Protein AF-A0A968QW63-F1 (afdb_monomer_lite)

Sequence (241 aa):
MASVETLIALQKKENLRPMPRIVSSPMSYVPEDVRNLGQMLTREIQRISDIRGIKNYPNDERQFQGKVPADVFGKHLDVFIKLRLLADIEEISPNEVYSQFVRATSDVKSVMTQIDPAQRFRIDAPKASPADIKPAHTFEVCLQIRREINMLRQNFGLLPVPLPELAKDDDIRPADVFIQSMIIIAELNLLKMATGTVSSTPLAIPVFGKTPADTYQQAVMVKYLLSQVRPVQDMMKQLGK

pLDDT: mean 89.62, std 7.98, range [47.94, 98.0]

Radius of gyration: 19.57 Å; chains: 1; bounding box: 47×40×58 Å

Structure (mmCIF, N/CA/C/O backbone):
data_AF-A0A968QW63-F1
#
_entry.id   AF-A0A968QW63-F1
#
loop_
_atom_site.group_PDB
_atom_site.id
_atom_site.type_symbol
_atom_site.label_atom_id
_atom_site.label_alt_id
_atom_site.label_comp_id
_atom_site.label_asym_id
_atom_site.label_entity_id
_atom_site.label_seq_id
_atom_site.pdbx_PDB_ins_code
_atom_site.Cartn_x
_atom_site.Cartn_y
_atom_site.Cartn_z
_atom_site.occupancy
_atom_site.B_iso_or_equiv
_atom_site.auth_seq_id
_atom_site.auth_comp_id
_atom_site.auth_asym_id
_atom_site.auth_atom_id
_atom_site.pdbx_PDB_model_num
ATOM 1 N N . MET A 1 1 ? -2.994 0.010 -8.749 1.00 75.31 1 MET A N 1
ATOM 2 C CA . MET A 1 1 ? -2.383 1.361 -8.742 1.00 75.31 1 MET A CA 1
ATOM 3 C C . MET A 1 1 ? -0.879 1.331 -8.989 1.00 75.31 1 MET A C 1
ATOM 5 O O . MET A 1 1 ? -0.469 1.948 -9.956 1.00 75.31 1 MET A O 1
ATOM 9 N N . ALA A 1 2 ? -0.069 0.584 -8.226 1.00 84.81 2 ALA A N 1
ATOM 10 C CA . ALA A 1 2 ? 1.394 0.575 -8.406 1.00 84.81 2 ALA A CA 1
ATOM 11 C C . ALA A 1 2 ? 1.856 0.246 -9.846 1.00 84.81 2 ALA A C 1
ATOM 13 O O . ALA A 1 2 ? 2.658 0.978 -10.412 1.00 84.81 2 ALA A O 1
ATOM 14 N N . SER A 1 3 ? 1.275 -0.771 -10.500 1.00 87.94 3 SER A N 1
ATOM 15 C CA . SER A 1 3 ? 1.588 -1.089 -11.907 1.00 87.94 3 SER A CA 1
ATOM 16 C C . SER A 1 3 ? 1.283 0.063 -12.871 1.00 87.94 3 SER A C 1
ATOM 18 O O . SER A 1 3 ? 2.014 0.248 -13.833 1.00 87.94 3 SER A O 1
ATOM 20 N N . VAL A 1 4 ? 0.236 0.855 -12.606 1.00 88.31 4 VAL A N 1
ATOM 21 C CA . VAL A 1 4 ? -0.127 2.030 -13.420 1.00 88.31 4 VAL A CA 1
ATOM 22 C C . VAL A 1 4 ? 0.917 3.133 -13.247 1.00 88.31 4 VAL A C 1
ATOM 24 O O . VAL A 1 4 ? 1.358 3.714 -14.231 1.00 88.31 4 VAL A O 1
ATOM 27 N N . GLU A 1 5 ? 1.357 3.395 -12.014 1.00 86.81 5 GLU A N 1
ATOM 28 C CA . GLU A 1 5 ? 2.409 4.381 -11.725 1.00 86.81 5 GLU A CA 1
ATOM 29 C C . GLU A 1 5 ? 3.733 3.998 -12.404 1.00 86.81 5 GLU A C 1
ATOM 31 O O . GLU A 1 5 ? 4.360 4.836 -13.053 1.00 86.81 5 GLU A O 1
ATOM 36 N N . THR A 1 6 ? 4.121 2.719 -12.342 1.00 89.62 6 THR A N 1
ATOM 37 C CA . THR A 1 6 ? 5.308 2.207 -13.045 1.00 89.62 6 THR A CA 1
ATOM 38 C C . THR A 1 6 ? 5.167 2.305 -14.562 1.00 89.62 6 THR A C 1
ATOM 40 O O . THR A 1 6 ? 6.120 2.669 -15.244 1.00 89.62 6 THR A O 1
ATOM 43 N N . LEU A 1 7 ? 3.978 2.039 -15.105 1.00 90.69 7 LEU A N 1
ATOM 44 C CA . LEU A 1 7 ? 3.721 2.148 -16.539 1.00 90.69 7 LEU A CA 1
ATOM 45 C C . LEU A 1 7 ? 3.805 3.600 -17.026 1.00 90.69 7 LEU A C 1
ATOM 47 O O . LEU A 1 7 ? 4.380 3.857 -18.078 1.00 90.69 7 LEU A O 1
ATOM 51 N N . ILE A 1 8 ? 3.320 4.556 -16.229 1.00 89.75 8 ILE A N 1
ATOM 52 C CA . ILE A 1 8 ? 3.486 5.994 -16.489 1.00 89.75 8 ILE A CA 1
ATOM 53 C C . ILE A 1 8 ? 4.968 6.390 -16.453 1.00 89.75 8 ILE A C 1
ATOM 55 O O . ILE A 1 8 ? 5.418 7.156 -17.307 1.00 89.75 8 ILE A O 1
ATOM 59 N N . ALA A 1 9 ? 5.741 5.867 -15.496 1.00 88.75 9 ALA A N 1
ATOM 60 C CA . ALA A 1 9 ? 7.182 6.107 -15.434 1.00 88.75 9 ALA A CA 1
ATOM 61 C C . ALA A 1 9 ? 7.903 5.559 -16.680 1.00 88.75 9 ALA A C 1
ATOM 63 O O . ALA A 1 9 ? 8.706 6.273 -17.282 1.00 88.75 9 ALA A O 1
ATOM 64 N N . LEU A 1 10 ? 7.550 4.345 -17.117 1.00 91.19 10 LEU A N 1
ATOM 65 C CA . LEU A 1 10 ? 8.062 3.739 -18.345 1.00 91.19 10 LEU A CA 1
ATOM 66 C C . LEU A 1 10 ? 7.697 4.574 -19.581 1.00 91.19 10 LEU A C 1
ATOM 68 O O . LEU A 1 10 ? 8.569 4.912 -20.370 1.00 91.19 10 LEU A O 1
ATOM 72 N N . GLN A 1 11 ? 6.436 4.982 -19.730 1.00 92.62 11 GLN A N 1
ATOM 73 C CA . GLN A 1 11 ? 6.004 5.844 -20.837 1.00 92.62 11 GLN A CA 1
ATOM 74 C C . GLN A 1 11 ? 6.793 7.152 -20.879 1.00 92.62 11 GLN A C 1
ATOM 76 O O . GLN A 1 11 ? 7.224 7.571 -21.948 1.00 92.62 11 GLN A O 1
ATOM 81 N N . LYS A 1 12 ? 7.013 7.782 -19.719 1.00 91.62 12 LYS A N 1
ATOM 82 C CA . LYS A 1 12 ? 7.796 9.017 -19.622 1.00 91.62 12 LYS A CA 1
ATOM 83 C C . LYS A 1 12 ? 9.243 8.802 -20.070 1.00 91.62 12 LYS A C 1
ATOM 85 O O . LYS A 1 12 ? 9.758 9.630 -20.814 1.00 91.62 12 LYS A O 1
ATOM 90 N N . LYS A 1 13 ? 9.878 7.706 -19.642 1.00 90.12 13 LYS A N 1
ATOM 91 C CA . LYS A 1 13 ? 11.235 7.318 -20.066 1.00 90.12 13 LYS A CA 1
ATOM 92 C C . LYS A 1 13 ? 11.327 7.156 -21.586 1.00 90.12 13 LYS A C 1
ATOM 94 O O . LYS A 1 13 ? 12.282 7.616 -22.198 1.00 90.12 13 LYS A O 1
ATOM 99 N N . GLU A 1 14 ? 10.303 6.568 -22.192 1.00 91.50 14 GLU A N 1
ATOM 100 C CA . GLU A 1 14 ? 10.222 6.323 -23.635 1.00 91.50 14 GLU A CA 1
ATOM 101 C C . GLU A 1 14 ? 9.703 7.537 -24.439 1.00 91.50 14 GLU A C 1
ATOM 103 O O . GLU A 1 14 ? 9.430 7.412 -25.631 1.00 91.50 14 GLU A O 1
ATOM 108 N N . ASN A 1 15 ? 9.528 8.711 -23.814 1.00 94.44 15 ASN A N 1
ATOM 109 C CA . ASN A 1 15 ? 8.925 9.908 -24.423 1.00 94.44 15 ASN A CA 1
ATOM 110 C C . ASN A 1 15 ? 7.536 9.663 -25.051 1.00 94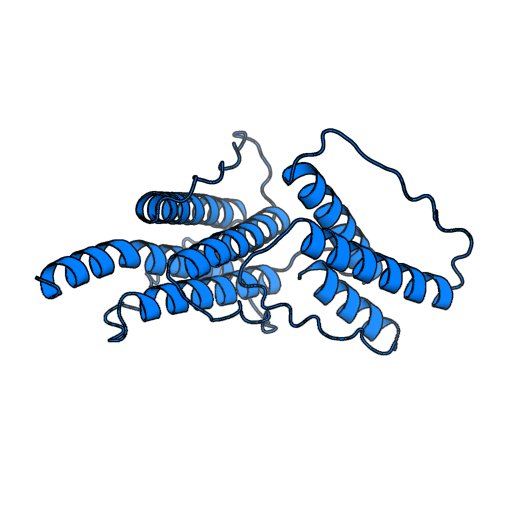.44 15 ASN A C 1
ATOM 112 O O . ASN A 1 15 ? 7.153 10.284 -26.043 1.00 94.44 15 ASN A O 1
ATOM 116 N N . LEU A 1 16 ? 6.755 8.757 -24.462 1.00 93.62 16 LEU A N 1
ATOM 117 C CA . LEU A 1 16 ? 5.407 8.425 -24.905 1.00 93.62 16 LEU A CA 1
ATOM 118 C C . LEU A 1 16 ? 4.362 9.272 -24.189 1.00 93.62 16 LEU A C 1
ATOM 120 O O . LEU A 1 16 ? 4.504 9.632 -23.018 1.00 93.62 16 LEU A O 1
ATOM 124 N N . ARG A 1 17 ? 3.243 9.521 -24.880 1.00 92.88 17 ARG A N 1
ATOM 125 C CA . ARG A 1 17 ? 2.055 10.094 -24.242 1.00 92.88 17 ARG A CA 1
ATOM 126 C C . ARG A 1 17 ? 1.636 9.190 -23.071 1.00 92.88 17 ARG A C 1
ATOM 128 O O . ARG A 1 17 ? 1.479 7.983 -23.289 1.00 92.88 17 ARG A O 1
ATOM 135 N N . PRO A 1 18 ? 1.439 9.751 -21.864 1.00 88.62 18 PRO A N 1
ATOM 136 C CA . PRO A 1 18 ? 1.029 8.963 -20.719 1.00 88.62 18 PRO A CA 1
ATOM 137 C C . PRO A 1 18 ? -0.399 8.450 -20.904 1.00 88.62 18 PRO A C 1
ATOM 139 O O . PRO A 1 18 ? -1.248 9.133 -21.488 1.00 88.62 18 PRO A O 1
ATOM 142 N N . MET A 1 19 ? -0.667 7.256 -20.382 1.00 88.25 19 MET A N 1
ATOM 143 C CA . MET A 1 19 ? -2.016 6.696 -20.379 1.00 88.25 19 MET A CA 1
ATOM 144 C C . MET A 1 19 ? -2.998 7.580 -19.586 1.00 88.25 19 MET A C 1
ATOM 146 O O . MET A 1 19 ? -2.584 8.291 -18.660 1.00 88.25 19 MET A O 1
ATOM 150 N N . PRO A 1 20 ? -4.307 7.530 -19.899 1.00 84.31 20 PRO A N 1
ATOM 151 C CA . PRO A 1 20 ? -5.323 8.191 -19.091 1.00 84.31 20 PRO A CA 1
ATOM 152 C C . PRO A 1 20 ? -5.236 7.755 -17.627 1.00 84.31 20 PRO A C 1
ATOM 154 O O . PRO A 1 20 ? -5.053 6.575 -17.321 1.00 84.31 20 PRO A O 1
ATOM 157 N N . ARG A 1 21 ? -5.389 8.711 -16.706 1.00 79.06 21 ARG A N 1
ATOM 158 C CA . ARG A 1 21 ? -5.456 8.393 -15.279 1.00 79.06 21 ARG A CA 1
ATOM 159 C C . ARG A 1 21 ? -6.768 7.675 -14.994 1.00 79.06 21 ARG A C 1
ATOM 161 O O . ARG A 1 21 ? -7.836 8.220 -15.262 1.00 79.06 21 ARG A O 1
ATOM 168 N N . ILE A 1 22 ? -6.684 6.483 -14.409 1.00 71.88 22 ILE A N 1
ATOM 169 C CA . ILE A 1 22 ? -7.864 5.802 -13.884 1.00 71.88 22 ILE A CA 1
ATOM 170 C C . ILE A 1 22 ? -8.269 6.509 -12.595 1.00 71.88 22 ILE A C 1
ATOM 172 O O . ILE A 1 22 ? -7.603 6.391 -11.567 1.00 71.88 22 ILE A O 1
ATOM 176 N N . VAL A 1 23 ? -9.367 7.246 -12.660 1.00 65.25 23 VAL A N 1
ATOM 177 C CA . VAL A 1 23 ? -10.104 7.722 -11.489 1.00 65.25 23 VAL A CA 1
ATOM 178 C C . VAL A 1 23 ? -11.237 6.737 -11.255 1.00 65.25 23 VAL A C 1
ATOM 180 O O . VAL A 1 23 ? -12.374 6.960 -11.652 1.00 65.25 23 VAL A O 1
ATOM 183 N N . SER A 1 24 ? -10.909 5.582 -10.685 1.00 54.94 24 SER A N 1
ATOM 184 C CA . SER A 1 24 ? -11.928 4.648 -10.224 1.00 54.94 24 SER A CA 1
ATOM 185 C C . SER A 1 24 ? -12.210 4.961 -8.758 1.00 54.94 24 SER A C 1
ATOM 187 O O . SER A 1 24 ? -11.374 4.681 -7.897 1.00 54.94 24 SER A O 1
ATOM 189 N N . SER A 1 25 ? -13.395 5.508 -8.490 1.00 52.53 25 SER A N 1
ATOM 190 C CA . SER A 1 25 ? -13.985 5.583 -7.149 1.00 52.53 25 SER A CA 1
ATOM 191 C C . SER A 1 25 ? -15.156 4.598 -7.007 1.00 52.53 25 SER A C 1
ATOM 193 O O . SER A 1 25 ? -16.254 5.036 -6.657 1.00 52.53 25 SER A O 1
ATOM 195 N N . PRO A 1 26 ? -15.025 3.292 -7.324 1.00 52.25 26 PRO A N 1
ATOM 196 C CA . PRO A 1 26 ? -16.118 2.387 -7.045 1.00 52.25 26 PRO A CA 1
ATOM 197 C C . PRO A 1 26 ? -16.235 2.243 -5.529 1.00 52.25 26 PRO A C 1
ATOM 199 O O . PRO A 1 26 ? -15.279 1.908 -4.830 1.00 52.25 26 PRO A O 1
ATOM 202 N N . MET A 1 27 ? -17.442 2.499 -5.033 1.00 56.69 27 MET A N 1
ATOM 203 C CA . MET A 1 27 ? -17.826 2.271 -3.642 1.00 56.69 27 MET A CA 1
ATOM 204 C C . MET A 1 27 ? -17.852 0.769 -3.306 1.00 56.69 27 MET A C 1
ATOM 206 O O . MET A 1 27 ? -17.975 0.417 -2.143 1.00 56.69 27 MET A O 1
ATOM 210 N N . SER A 1 28 ? -17.728 -0.111 -4.310 1.00 65.88 28 SER A N 1
ATOM 211 C CA . SER A 1 28 ? -17.612 -1.564 -4.183 1.00 65.88 28 SER A CA 1
ATOM 212 C C . SER A 1 28 ? -16.724 -2.134 -5.288 1.00 65.88 28 SER A C 1
ATOM 214 O O . SER A 1 28 ? -17.088 -2.046 -6.458 1.00 65.88 28 SER A O 1
ATOM 216 N N . TYR A 1 29 ? -15.597 -2.751 -4.936 1.00 71.50 29 TYR A N 1
ATOM 217 C CA . TYR A 1 29 ? -14.781 -3.474 -5.913 1.00 71.50 29 TYR A CA 1
ATOM 218 C C . TYR A 1 29 ? -15.458 -4.795 -6.282 1.00 71.50 29 TYR A C 1
ATOM 220 O O . TYR A 1 29 ? -15.616 -5.671 -5.428 1.00 71.50 29 TYR A O 1
ATOM 228 N N . VAL A 1 30 ? -15.829 -4.952 -7.549 1.00 81.56 30 VAL A N 1
ATOM 229 C CA . VAL A 1 30 ? -16.340 -6.212 -8.103 1.00 81.56 30 VAL A CA 1
ATOM 230 C C . VAL A 1 30 ? -15.270 -6.889 -8.970 1.00 81.56 30 VAL A C 1
ATOM 232 O O . VAL A 1 30 ? -14.371 -6.213 -9.473 1.00 81.56 30 VAL A O 1
ATOM 235 N N . PRO A 1 31 ? -15.330 -8.219 -9.192 1.00 84.31 31 PRO A N 1
ATOM 236 C CA . PRO A 1 31 ? -14.376 -8.917 -10.066 1.00 84.31 31 PRO A CA 1
ATOM 237 C C . PRO A 1 31 ? -14.234 -8.280 -11.457 1.00 84.31 31 PRO A C 1
ATOM 239 O O . PRO A 1 31 ? -13.158 -8.295 -12.053 1.00 84.31 31 PRO A O 1
ATOM 242 N N . GLU A 1 32 ? -15.313 -7.669 -11.938 1.00 85.12 32 GLU A N 1
ATOM 243 C CA . GLU A 1 32 ? -15.358 -6.925 -13.190 1.00 85.12 32 GLU A CA 1
ATOM 244 C C . GLU A 1 32 ? -14.414 -5.709 -13.206 1.00 85.12 32 GLU A C 1
ATOM 246 O O . GLU A 1 32 ? -13.752 -5.465 -14.213 1.00 85.12 32 GLU A O 1
ATOM 251 N N . ASP A 1 33 ? -14.252 -4.994 -12.089 1.00 83.88 33 ASP A N 1
ATOM 252 C CA . ASP A 1 33 ? -13.318 -3.862 -11.994 1.00 83.88 33 ASP A CA 1
ATOM 253 C C . ASP A 1 33 ? -11.868 -4.328 -12.143 1.00 83.88 33 ASP A C 1
ATOM 255 O O . ASP A 1 33 ? -11.067 -3.710 -12.848 1.00 83.88 33 ASP A O 1
ATOM 259 N N . VAL A 1 34 ? -11.534 -5.455 -11.505 1.00 84.94 34 VAL A N 1
ATOM 260 C CA . VAL A 1 34 ? -10.204 -6.071 -11.597 1.00 84.94 34 VAL A CA 1
ATOM 261 C C . VAL A 1 34 ? -9.936 -6.530 -13.029 1.00 84.94 34 VAL A C 1
ATOM 263 O O . VAL A 1 34 ? -8.852 -6.281 -13.561 1.00 84.94 34 VAL A O 1
ATOM 266 N N . ARG A 1 35 ? -10.936 -7.135 -13.682 1.00 86.75 35 ARG A N 1
ATOM 267 C CA . ARG A 1 35 ? -10.865 -7.538 -15.092 1.00 86.75 35 ARG A CA 1
ATOM 268 C C . ARG A 1 35 ? -10.611 -6.339 -16.004 1.00 86.75 35 ARG A C 1
ATOM 270 O O . ARG A 1 35 ? -9.685 -6.381 -16.812 1.00 86.75 35 ARG A O 1
ATOM 277 N N . ASN A 1 36 ? -11.377 -5.263 -15.840 1.00 87.81 36 ASN A N 1
ATOM 278 C CA . ASN A 1 36 ? -11.249 -4.045 -16.641 1.00 87.81 36 ASN A CA 1
ATOM 279 C C . ASN A 1 36 ? -9.886 -3.372 -16.445 1.00 87.81 36 ASN A C 1
ATOM 281 O O . ASN A 1 36 ? -9.236 -2.985 -17.420 1.00 87.81 36 ASN A O 1
ATOM 285 N N . LEU A 1 37 ? -9.404 -3.301 -15.201 1.00 86.56 37 LEU A N 1
ATOM 286 C CA . LEU A 1 37 ? -8.061 -2.814 -14.894 1.00 86.56 37 LEU A CA 1
ATOM 287 C C . LEU A 1 37 ? -6.982 -3.679 -15.565 1.00 86.56 37 LEU A C 1
ATOM 289 O O . LEU A 1 37 ? -6.043 -3.141 -16.152 1.00 86.56 37 LEU A O 1
ATOM 293 N N . GLY A 1 38 ? -7.124 -5.005 -15.502 1.00 89.38 38 GLY A N 1
ATOM 294 C CA . GLY A 1 38 ? -6.223 -5.953 -16.152 1.00 89.38 38 GLY A CA 1
ATOM 295 C C . GLY A 1 38 ? -6.174 -5.763 -17.668 1.00 89.38 38 GLY A C 1
ATOM 296 O O . GLY A 1 38 ? -5.093 -5.604 -18.226 1.00 89.38 38 GLY A O 1
ATOM 297 N N . GLN A 1 39 ? -7.333 -5.685 -18.328 1.00 89.31 39 GLN A N 1
ATOM 298 C CA . GLN A 1 39 ? -7.419 -5.443 -19.772 1.00 89.31 39 GLN A CA 1
ATOM 299 C C . GLN A 1 39 ? -6.774 -4.117 -20.175 1.00 89.31 39 GLN A C 1
ATOM 301 O O . GLN A 1 39 ? -6.064 -4.050 -21.177 1.00 89.31 39 GLN A O 1
ATOM 306 N N . MET A 1 40 ? -6.995 -3.059 -19.394 1.00 90.44 40 MET A N 1
ATOM 307 C CA . MET A 1 40 ? -6.386 -1.762 -19.660 1.00 90.44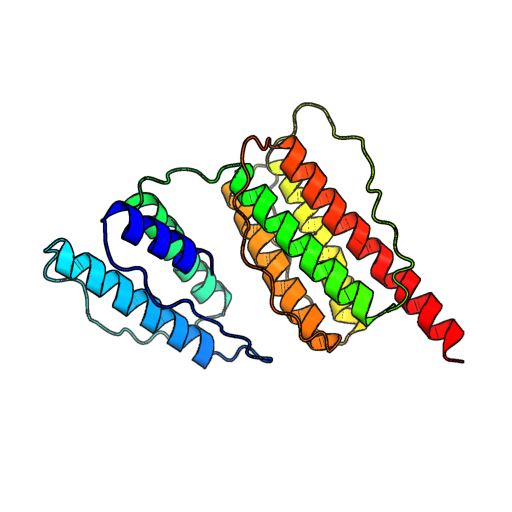 40 MET A CA 1
ATOM 308 C C . MET A 1 40 ? -4.855 -1.816 -19.525 1.00 90.44 40 MET A C 1
ATOM 310 O O . MET A 1 40 ? -4.158 -1.289 -20.390 1.00 90.44 40 MET A O 1
ATOM 314 N N . LEU A 1 41 ? -4.321 -2.483 -18.492 1.00 90.56 41 LEU A N 1
ATOM 315 C CA . LEU A 1 41 ? -2.875 -2.694 -18.347 1.00 90.56 41 LEU A CA 1
ATOM 316 C C . LEU A 1 41 ? -2.304 -3.491 -19.527 1.00 90.56 41 LEU A C 1
ATOM 318 O O . LEU A 1 41 ? -1.282 -3.096 -20.081 1.00 90.56 41 LEU A O 1
ATOM 322 N N . THR A 1 42 ? -2.975 -4.566 -19.946 1.00 91.00 42 THR A N 1
ATOM 323 C CA . THR A 1 42 ? -2.555 -5.380 -21.096 1.00 91.00 42 THR A CA 1
ATOM 324 C C . THR A 1 42 ? -2.506 -4.560 -22.381 1.00 91.00 42 THR A C 1
ATOM 326 O O . THR A 1 42 ? -1.478 -4.569 -23.053 1.00 91.00 42 THR A O 1
ATOM 329 N N . ARG A 1 43 ? -3.562 -3.796 -22.698 1.00 91.38 43 ARG A N 1
ATOM 330 C CA . ARG A 1 43 ? -3.596 -2.925 -23.889 1.00 91.38 43 ARG A CA 1
ATOM 331 C C . ARG A 1 43 ? -2.449 -1.924 -23.897 1.00 91.38 43 ARG A C 1
ATOM 333 O O . ARG A 1 43 ? -1.852 -1.660 -24.935 1.00 91.38 43 ARG A O 1
ATOM 340 N N . GLU A 1 44 ? -2.130 -1.368 -22.737 1.00 92.19 44 GLU A N 1
ATOM 341 C CA . GLU A 1 44 ? -1.068 -0.380 -22.627 1.00 92.19 44 GLU A CA 1
ATOM 342 C C . GLU A 1 44 ? 0.331 -1.008 -22.760 1.00 92.19 44 GLU A C 1
ATOM 344 O O . GLU A 1 44 ? 1.201 -0.446 -23.423 1.00 92.19 44 GLU A O 1
ATOM 349 N N . ILE A 1 45 ? 0.537 -2.212 -22.220 1.00 91.69 45 ILE A N 1
ATOM 350 C CA . ILE A 1 45 ? 1.763 -2.996 -22.443 1.00 91.69 45 ILE A CA 1
ATOM 351 C C . ILE A 1 45 ? 1.915 -3.365 -23.925 1.00 91.69 45 ILE A C 1
ATOM 353 O O . ILE A 1 45 ? 3.014 -3.253 -24.472 1.00 91.69 45 ILE A O 1
ATOM 357 N N . GLN A 1 46 ? 0.825 -3.768 -24.586 1.00 91.31 46 GLN A N 1
ATOM 358 C CA . GLN A 1 46 ? 0.806 -4.066 -26.022 1.00 91.31 46 GLN A CA 1
ATOM 359 C C . GLN A 1 46 ? 1.188 -2.831 -26.840 1.00 91.31 46 GLN A C 1
ATOM 361 O O . GLN A 1 46 ? 2.101 -2.905 -27.654 1.00 91.31 46 GLN A O 1
ATOM 366 N N . ARG A 1 47 ? 0.605 -1.665 -26.532 1.00 92.06 47 ARG A N 1
ATOM 367 C CA . ARG A 1 47 ? 0.948 -0.397 -27.190 1.00 92.06 47 ARG A CA 1
ATOM 368 C C . ARG A 1 47 ? 2.441 -0.069 -27.092 1.00 92.06 47 ARG A C 1
ATOM 370 O O . ARG A 1 47 ? 3.049 0.322 -28.085 1.00 92.06 47 ARG A O 1
ATOM 377 N N . ILE A 1 48 ? 3.044 -0.212 -25.908 1.00 91.94 48 ILE A N 1
ATOM 378 C CA . ILE A 1 48 ? 4.490 0.010 -25.721 1.00 91.94 48 ILE A CA 1
ATOM 379 C C . ILE A 1 48 ? 5.304 -1.024 -26.511 1.00 91.94 48 ILE A C 1
ATOM 381 O O . ILE A 1 48 ? 6.324 -0.680 -27.108 1.00 91.94 48 ILE A O 1
ATOM 385 N N . SER A 1 49 ? 4.847 -2.276 -26.546 1.00 91.62 49 SER A N 1
ATOM 386 C CA . SER A 1 49 ? 5.493 -3.358 -27.299 1.00 91.62 49 SER A CA 1
ATOM 387 C C . SER A 1 49 ? 5.493 -3.081 -28.805 1.00 91.62 49 SER A C 1
ATOM 389 O O . SER A 1 49 ? 6.543 -3.199 -29.437 1.00 91.62 49 SER A O 1
ATOM 391 N N . ASP A 1 50 ? 4.362 -2.628 -29.355 1.00 92.12 50 ASP A N 1
ATOM 392 C CA . ASP A 1 50 ? 4.221 -2.257 -30.767 1.00 92.12 50 ASP A CA 1
ATOM 393 C C . ASP A 1 50 ? 5.188 -1.122 -31.142 1.00 92.12 50 ASP A C 1
ATOM 395 O O . ASP A 1 50 ? 5.879 -1.196 -32.158 1.00 92.12 50 ASP A O 1
ATOM 399 N N . ILE A 1 51 ? 5.301 -0.100 -30.286 1.00 91.38 51 ILE A N 1
ATOM 400 C CA . ILE A 1 51 ? 6.224 1.032 -30.481 1.00 91.38 51 ILE A CA 1
ATOM 401 C C . ILE A 1 51 ? 7.686 0.576 -30.466 1.00 91.38 51 ILE A C 1
ATOM 403 O O . ILE A 1 51 ? 8.494 1.061 -31.255 1.00 91.38 51 ILE A O 1
ATOM 407 N N . ARG A 1 52 ? 8.028 -0.384 -29.602 1.00 91.50 52 ARG A N 1
ATOM 408 C CA . ARG A 1 52 ? 9.367 -0.990 -29.542 1.00 91.50 52 ARG A CA 1
ATOM 409 C C . ARG A 1 52 ? 9.619 -2.015 -30.655 1.00 91.50 52 ARG A C 1
ATOM 411 O O . ARG A 1 52 ? 10.676 -2.641 -30.675 1.00 91.50 52 ARG A O 1
ATOM 418 N N . GLY A 1 53 ? 8.667 -2.216 -31.569 1.00 94.06 53 GLY A N 1
ATOM 419 C CA . GLY A 1 53 ? 8.787 -3.181 -32.659 1.00 94.06 53 GLY A CA 1
ATOM 420 C C . GLY A 1 53 ? 8.809 -4.640 -32.194 1.00 94.06 53 GLY A C 1
ATOM 421 O O . GLY A 1 53 ? 9.246 -5.509 -32.951 1.00 94.06 53 GLY A O 1
ATOM 422 N N . ILE A 1 54 ? 8.351 -4.925 -30.970 1.00 92.75 54 ILE A N 1
ATOM 423 C CA . ILE A 1 54 ? 8.233 -6.287 -30.446 1.00 92.75 54 ILE A CA 1
ATOM 424 C C . ILE A 1 54 ? 7.037 -6.941 -31.134 1.00 92.75 54 ILE A C 1
ATOM 426 O O . ILE A 1 54 ? 5.881 -6.662 -30.823 1.00 92.75 54 ILE A O 1
ATOM 430 N N . LYS A 1 55 ? 7.329 -7.820 -32.091 1.00 88.00 55 LYS A N 1
ATOM 431 C CA . LYS A 1 55 ? 6.326 -8.599 -32.822 1.00 88.00 55 LYS A CA 1
ATOM 432 C C . LYS A 1 55 ? 6.117 -9.950 -32.132 1.00 88.00 55 LYS A C 1
ATOM 434 O O . LYS A 1 55 ? 7.047 -10.490 -31.541 1.00 88.00 55 LYS A O 1
ATOM 439 N N . ASN A 1 56 ? 4.918 -10.518 -32.268 1.00 85.62 56 ASN A N 1
ATOM 440 C CA . ASN A 1 56 ? 4.561 -11.868 -31.803 1.00 85.62 56 ASN A CA 1
ATOM 441 C C . ASN A 1 56 ? 4.491 -12.052 -30.274 1.00 85.62 56 ASN A C 1
ATOM 443 O O . ASN A 1 56 ? 4.940 -13.074 -29.752 1.00 85.62 56 ASN A O 1
ATOM 447 N N . TYR A 1 57 ? 3.913 -11.100 -29.536 1.00 83.25 57 TYR A N 1
ATOM 448 C CA . TYR A 1 57 ? 3.538 -11.380 -28.148 1.00 83.25 57 TYR A CA 1
ATOM 449 C C . TYR A 1 57 ? 2.350 -12.363 -28.087 1.00 83.25 57 TYR A C 1
ATOM 451 O O . TYR A 1 57 ? 1.495 -12.344 -28.979 1.00 83.25 57 TYR A O 1
ATOM 459 N N . PRO A 1 58 ? 2.280 -13.227 -27.055 1.00 80.69 58 PRO A N 1
ATOM 460 C CA . PRO A 1 58 ? 1.153 -14.133 -26.875 1.00 80.69 58 PRO A CA 1
ATOM 461 C C . PRO A 1 58 ? -0.153 -13.338 -26.756 1.00 80.69 58 PRO A C 1
ATOM 463 O O . PRO A 1 58 ? -0.275 -12.467 -25.897 1.00 80.69 58 PRO A O 1
ATOM 466 N N . ASN A 1 59 ? -1.113 -13.639 -27.630 1.00 77.62 59 ASN A N 1
ATOM 467 C CA . ASN A 1 59 ? -2.472 -13.086 -27.605 1.00 77.62 59 ASN A CA 1
ATOM 468 C C . ASN A 1 59 ? -3.507 -14.145 -27.197 1.00 77.62 59 ASN A C 1
ATOM 470 O O . ASN A 1 59 ? -4.702 -13.971 -27.424 1.00 77.62 59 ASN A O 1
ATOM 474 N N . ASP A 1 60 ? -3.062 -15.264 -26.622 1.00 80.56 60 ASP A N 1
ATOM 475 C CA . ASP A 1 60 ? -3.952 -16.318 -26.166 1.00 80.56 60 ASP A CA 1
ATOM 476 C C . ASP A 1 60 ? -4.623 -15.924 -24.844 1.00 80.56 60 ASP A C 1
ATOM 478 O O . ASP A 1 60 ? -4.028 -15.965 -23.765 1.00 80.56 60 ASP A O 1
ATOM 482 N N . GLU A 1 61 ? -5.906 -15.566 -24.921 1.00 80.75 61 GLU A N 1
ATOM 483 C CA . GLU A 1 61 ? -6.756 -15.456 -23.739 1.00 80.75 61 GLU A CA 1
ATOM 484 C C . GLU A 1 61 ? -6.977 -16.852 -23.145 1.00 80.75 61 GLU A C 1
ATOM 486 O O . GLU A 1 61 ? -7.790 -17.647 -23.620 1.00 80.75 61 GLU A O 1
ATOM 491 N N . ARG A 1 62 ? -6.228 -17.171 -22.086 1.00 86.31 62 ARG A N 1
ATOM 492 C CA . ARG A 1 62 ? -6.414 -18.413 -21.330 1.00 86.31 62 ARG A CA 1
ATOM 493 C C . ARG A 1 62 ? -7.503 -18.234 -20.287 1.00 86.31 62 ARG A C 1
ATOM 495 O O . ARG A 1 62 ? -7.440 -17.328 -19.456 1.00 86.31 62 ARG A O 1
ATOM 502 N N . GLN A 1 63 ? -8.465 -19.151 -20.279 1.00 86.00 63 GLN A N 1
ATOM 503 C CA . GLN A 1 63 ? -9.409 -19.269 -19.177 1.00 86.00 63 GLN A CA 1
ATOM 504 C C . GLN A 1 63 ? -8.770 -20.064 -18.039 1.00 86.00 63 GLN A C 1
ATOM 506 O O . GLN A 1 63 ? -8.223 -21.147 -18.244 1.00 86.00 63 GLN A O 1
ATOM 511 N N . PHE A 1 64 ? -8.854 -19.524 -16.828 1.00 87.50 64 PHE A N 1
ATOM 512 C CA . PHE A 1 64 ? -8.406 -20.196 -15.615 1.00 87.50 64 PHE A CA 1
ATOM 513 C C . PHE A 1 64 ? -9.619 -20.482 -14.730 1.00 87.50 64 PHE A C 1
ATOM 515 O O . PHE A 1 64 ? -10.465 -19.611 -14.540 1.00 87.50 64 PHE A O 1
ATOM 522 N N . GLN A 1 65 ? -9.691 -21.689 -14.173 1.00 92.31 65 GLN A N 1
ATOM 523 C CA . GLN A 1 65 ? -10.725 -22.091 -13.215 1.00 92.31 65 GLN A CA 1
ATOM 524 C C . GLN A 1 65 ? -10.108 -22.342 -11.835 1.00 92.31 65 GLN A C 1
ATOM 526 O O . GLN A 1 65 ? -8.904 -22.577 -11.722 1.00 92.31 65 GLN A O 1
ATOM 531 N N . GLY A 1 66 ? -10.933 -22.260 -10.786 1.00 92.69 66 GLY A N 1
ATOM 532 C CA . GLY A 1 66 ? -10.515 -22.540 -9.405 1.00 92.69 66 GLY A CA 1
ATOM 533 C C . GLY A 1 66 ? -9.500 -21.550 -8.826 1.00 92.69 66 GLY A C 1
ATOM 534 O O . GLY A 1 66 ? -8.804 -21.884 -7.874 1.00 92.69 66 GLY A O 1
ATOM 535 N N . LYS A 1 67 ? -9.377 -20.353 -9.412 1.00 90.00 67 LYS A N 1
ATOM 536 C CA . LYS A 1 67 ? -8.470 -19.312 -8.921 1.00 90.00 67 LYS A CA 1
ATOM 537 C C . LYS A 1 67 ? -9.069 -18.569 -7.738 1.00 90.00 67 LYS A C 1
ATOM 539 O O . LYS A 1 67 ? -10.260 -18.265 -7.727 1.00 90.00 67 LYS A O 1
ATOM 544 N N . VAL A 1 68 ? -8.217 -18.238 -6.776 1.00 86.75 68 VAL A N 1
ATOM 545 C CA . VAL A 1 68 ? -8.563 -17.412 -5.616 1.00 86.75 68 VAL A CA 1
ATOM 546 C C . VAL A 1 68 ? -7.995 -15.996 -5.777 1.00 86.75 68 VAL A C 1
ATOM 548 O O . VAL A 1 68 ? -7.056 -15.792 -6.549 1.00 86.75 68 VAL A O 1
ATOM 551 N N . PRO A 1 69 ? -8.503 -14.986 -5.044 1.00 85.38 69 PRO A N 1
ATOM 552 C CA . PRO A 1 69 ? -7.990 -13.614 -5.134 1.00 85.38 69 PRO A CA 1
ATOM 553 C C . PRO A 1 69 ? -6.473 -13.487 -4.918 1.00 85.38 69 PRO A C 1
ATOM 555 O O . PRO A 1 69 ? -5.832 -12.639 -5.539 1.00 85.38 69 PRO A O 1
ATOM 558 N N . ALA A 1 70 ? -5.885 -14.357 -4.089 1.00 82.00 70 ALA A N 1
ATOM 559 C CA . ALA A 1 70 ? -4.441 -14.399 -3.866 1.00 82.00 70 ALA A CA 1
ATOM 560 C C . ALA A 1 70 ? -3.647 -14.755 -5.139 1.00 82.00 70 ALA A C 1
ATOM 562 O O . ALA A 1 70 ? -2.588 -14.173 -5.367 1.00 82.00 70 ALA A O 1
ATOM 563 N N . ASP A 1 71 ? -4.174 -15.627 -6.009 1.00 88.12 71 ASP A N 1
ATOM 564 C CA . ASP A 1 71 ? -3.534 -15.961 -7.290 1.00 88.12 71 ASP A CA 1
ATOM 565 C C . ASP A 1 71 ? -3.470 -14.737 -8.211 1.00 88.12 71 ASP A C 1
ATOM 567 O O . ASP A 1 71 ? -2.453 -14.466 -8.855 1.00 88.12 71 ASP A O 1
ATOM 571 N N . VAL A 1 72 ? -4.572 -13.982 -8.262 1.00 89.25 72 VAL A N 1
ATOM 572 C CA . VAL A 1 72 ? -4.696 -12.767 -9.076 1.00 89.25 72 VAL A CA 1
ATOM 573 C C . VAL A 1 72 ? -3.739 -11.694 -8.564 1.00 89.25 72 VAL A C 1
ATOM 575 O O . VAL A 1 72 ? -3.014 -11.085 -9.351 1.00 89.25 72 VAL A O 1
ATOM 578 N N . PHE A 1 73 ? -3.674 -11.508 -7.243 1.00 86.69 73 PHE A N 1
ATOM 579 C CA . PHE A 1 73 ? -2.713 -10.607 -6.612 1.00 86.69 73 PHE A CA 1
ATOM 580 C C . PHE A 1 73 ? -1.266 -10.994 -6.943 1.00 86.69 73 PHE A C 1
ATOM 582 O O . PHE A 1 73 ? -0.501 -10.138 -7.387 1.00 86.69 73 PHE A O 1
ATOM 589 N N . GLY A 1 74 ? -0.912 -12.276 -6.802 1.00 87.69 74 GLY A N 1
ATOM 590 C CA . GLY A 1 74 ? 0.418 -12.783 -7.141 1.00 87.69 74 GLY A CA 1
ATOM 591 C C . GLY A 1 74 ? 0.798 -12.480 -8.591 1.00 87.69 74 GLY A C 1
ATOM 592 O O . GLY A 1 74 ? 1.883 -11.971 -8.857 1.00 87.69 74 GLY A O 1
ATOM 593 N N . LYS A 1 75 ? -0.127 -12.672 -9.541 1.00 90.75 75 LYS A N 1
ATOM 594 C CA . LYS A 1 75 ? 0.126 -12.326 -10.949 1.00 90.75 75 LYS A CA 1
ATOM 595 C C . LYS A 1 75 ? 0.248 -10.830 -11.205 1.00 90.75 75 LYS A C 1
ATOM 597 O O . LYS A 1 75 ? 1.084 -10.423 -12.010 1.00 90.75 75 LYS A O 1
ATOM 602 N N . HIS A 1 76 ? -0.527 -9.994 -10.521 1.00 90.12 76 HIS A N 1
ATOM 603 C CA . HIS A 1 76 ? -0.341 -8.546 -10.611 1.00 90.12 76 HIS A CA 1
ATOM 604 C C . HIS A 1 76 ? 1.004 -8.094 -10.038 1.00 90.12 76 HIS A C 1
ATOM 606 O O . HIS A 1 76 ? 1.616 -7.179 -10.593 1.00 90.12 76 HIS A O 1
ATOM 612 N N . LEU A 1 77 ? 1.478 -8.742 -8.973 1.00 88.44 77 LEU A N 1
ATOM 613 C CA . LEU A 1 77 ? 2.799 -8.494 -8.412 1.00 88.44 77 LEU A CA 1
ATOM 614 C C . LEU A 1 77 ? 3.907 -8.898 -9.398 1.00 88.44 77 LEU A C 1
ATOM 616 O O . LEU A 1 77 ? 4.802 -8.092 -9.650 1.00 88.44 77 LEU A O 1
ATOM 620 N N . ASP A 1 78 ? 3.796 -10.069 -10.037 1.00 90.00 78 ASP A N 1
ATOM 621 C CA . ASP A 1 78 ? 4.716 -10.504 -11.102 1.00 90.00 78 ASP A CA 1
ATOM 622 C C . ASP A 1 78 ? 4.804 -9.452 -12.226 1.00 90.00 78 ASP A C 1
ATOM 624 O O . ASP A 1 78 ? 5.892 -9.093 -12.683 1.00 90.00 78 ASP A O 1
ATOM 628 N N . VAL A 1 79 ? 3.653 -8.937 -12.679 1.00 91.25 79 VAL A N 1
ATOM 629 C CA . VAL A 1 79 ? 3.583 -7.896 -13.719 1.00 91.25 79 VAL A CA 1
ATOM 630 C C . VAL A 1 79 ? 4.220 -6.595 -13.239 1.00 91.25 79 VAL A C 1
ATOM 632 O O . VAL A 1 79 ? 4.985 -5.985 -13.981 1.00 91.25 79 VAL A O 1
ATOM 635 N N . PHE A 1 80 ? 3.938 -6.169 -12.007 1.00 91.06 80 PHE A N 1
ATOM 636 C CA . PHE A 1 80 ? 4.539 -4.973 -11.417 1.00 91.06 80 PHE A CA 1
ATOM 637 C C . PHE A 1 80 ? 6.069 -5.055 -11.396 1.00 91.06 80 PHE A C 1
ATOM 639 O O . PHE A 1 80 ? 6.724 -4.132 -11.875 1.00 91.06 80 PHE A O 1
ATOM 646 N N . ILE A 1 81 ? 6.634 -6.170 -10.923 1.00 89.06 81 ILE A N 1
ATOM 647 C CA . ILE A 1 81 ? 8.088 -6.384 -10.881 1.00 89.06 81 ILE A CA 1
ATOM 648 C C . ILE A 1 81 ? 8.682 -6.305 -12.292 1.00 89.06 81 ILE A C 1
ATOM 650 O O . ILE A 1 81 ? 9.644 -5.574 -12.519 1.00 89.06 81 ILE A O 1
ATOM 654 N N . LYS A 1 82 ? 8.075 -6.984 -13.273 1.00 91.00 82 LYS A N 1
ATOM 655 C CA . LYS A 1 82 ? 8.543 -6.952 -14.669 1.00 91.00 82 LYS A CA 1
ATOM 656 C C . LYS A 1 82 ? 8.494 -5.551 -15.280 1.00 91.00 82 LYS A C 1
ATOM 658 O O . LYS A 1 82 ? 9.427 -5.157 -15.971 1.00 91.00 82 LYS A O 1
ATOM 663 N N . LEU A 1 83 ? 7.432 -4.788 -15.018 1.00 91.19 83 LEU A N 1
ATOM 664 C CA . LEU A 1 83 ? 7.319 -3.405 -15.488 1.00 91.19 83 LEU A CA 1
ATOM 665 C C . LEU A 1 83 ? 8.397 -2.504 -14.883 1.00 91.19 83 LEU A C 1
ATOM 667 O O . LEU A 1 83 ? 8.921 -1.641 -15.582 1.00 91.19 83 LEU A O 1
ATOM 671 N N . ARG A 1 84 ? 8.744 -2.709 -13.608 1.00 91.69 84 ARG A N 1
ATOM 672 C CA . ARG A 1 84 ? 9.820 -1.956 -12.956 1.00 91.69 84 ARG A CA 1
ATOM 673 C C . ARG A 1 84 ? 11.174 -2.246 -13.583 1.00 91.69 84 ARG A C 1
ATOM 675 O O . ARG A 1 84 ? 11.889 -1.304 -13.903 1.00 91.69 84 ARG A O 1
ATOM 682 N N . LEU A 1 85 ? 11.474 -3.521 -13.833 1.00 89.25 85 LEU A N 1
ATOM 683 C CA . LEU A 1 85 ? 12.700 -3.922 -14.524 1.00 89.25 85 LEU A CA 1
ATOM 684 C C . LEU A 1 85 ? 12.800 -3.263 -15.907 1.00 89.25 85 LEU A C 1
ATOM 686 O O . LEU A 1 85 ? 13.831 -2.700 -16.242 1.00 89.25 85 LEU A O 1
ATOM 690 N N . LEU A 1 86 ? 11.709 -3.236 -16.682 1.00 89.38 86 LEU A N 1
ATOM 691 C CA . LEU A 1 86 ? 11.678 -2.552 -17.986 1.00 89.38 86 LEU A CA 1
ATOM 692 C C . LEU A 1 86 ? 11.868 -1.027 -17.891 1.00 89.38 86 LEU A C 1
ATOM 694 O O . LEU A 1 86 ? 12.294 -0.387 -18.859 1.00 89.38 86 LEU A O 1
ATOM 698 N N . ALA A 1 87 ? 11.519 -0.442 -16.747 1.00 88.88 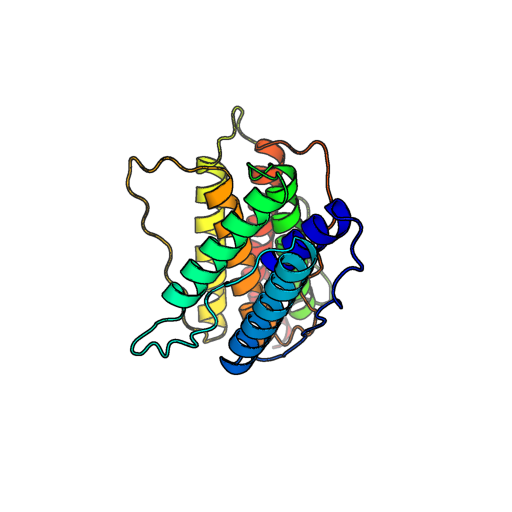87 ALA A N 1
ATOM 699 C CA . ALA A 1 87 ? 11.698 0.972 -16.454 1.00 88.88 87 ALA A CA 1
ATOM 700 C C . ALA A 1 87 ? 13.090 1.300 -15.876 1.00 88.88 87 ALA A C 1
ATOM 702 O O . ALA A 1 87 ? 13.337 2.468 -15.593 1.00 88.88 87 ALA A O 1
ATOM 703 N N . ASP A 1 88 ? 13.996 0.321 -15.763 1.00 90.06 88 ASP A N 1
ATOM 704 C CA . ASP A 1 88 ? 15.295 0.403 -15.067 1.00 90.06 88 ASP A CA 1
ATOM 705 C C . ASP A 1 88 ? 15.151 0.816 -13.592 1.00 90.06 88 ASP A C 1
ATOM 707 O O . ASP A 1 88 ? 15.925 1.607 -13.057 1.00 90.06 88 ASP A O 1
ATOM 711 N N . ILE A 1 89 ? 14.110 0.305 -12.927 1.00 90.56 89 ILE A N 1
ATOM 712 C CA . ILE A 1 89 ? 13.857 0.536 -11.504 1.00 90.56 89 ILE A CA 1
ATOM 713 C C . ILE A 1 89 ? 14.054 -0.785 -10.758 1.00 90.56 89 ILE A C 1
ATOM 715 O O . ILE A 1 89 ? 13.112 -1.549 -10.550 1.00 90.56 89 ILE A O 1
ATOM 719 N N . GLU A 1 90 ? 15.294 -1.069 -10.379 1.00 84.25 90 GLU A N 1
ATOM 720 C CA . GLU A 1 90 ? 15.689 -2.397 -9.890 1.00 84.25 90 GLU A CA 1
ATOM 721 C C . GLU A 1 90 ? 15.268 -2.666 -8.442 1.00 84.25 90 GLU A C 1
ATOM 723 O O . GLU A 1 90 ? 14.907 -3.790 -8.098 1.00 84.25 90 GLU A O 1
ATOM 728 N N . GLU A 1 91 ? 15.228 -1.631 -7.601 1.00 91.56 91 GLU A N 1
ATOM 729 C CA . GLU A 1 91 ? 14.978 -1.788 -6.170 1.00 91.56 91 GLU A CA 1
ATOM 730 C C . GLU A 1 91 ? 13.819 -0.927 -5.679 1.00 91.56 91 GLU A C 1
ATOM 732 O O . GLU A 1 91 ? 13.466 0.102 -6.261 1.00 91.56 91 GLU A O 1
ATOM 737 N N . ILE A 1 92 ? 13.201 -1.373 -4.588 1.00 94.31 92 ILE A N 1
ATOM 738 C CA . ILE A 1 92 ? 12.218 -0.586 -3.853 1.00 94.31 92 ILE A CA 1
ATOM 739 C C . ILE A 1 92 ? 12.969 0.292 -2.859 1.00 94.31 92 ILE A C 1
ATOM 741 O O . ILE A 1 92 ? 13.576 -0.200 -1.907 1.00 94.31 92 ILE A O 1
ATOM 745 N N . SER A 1 93 ? 12.901 1.601 -3.073 1.00 95.25 93 SER A N 1
ATOM 746 C CA . SER A 1 93 ? 13.585 2.572 -2.222 1.00 95.25 93 SER A CA 1
ATOM 747 C C . SER A 1 93 ? 12.794 2.881 -0.940 1.00 95.25 93 SER A C 1
ATOM 749 O O . SER A 1 93 ? 11.559 2.824 -0.941 1.00 95.25 93 SER A O 1
ATOM 751 N N . PRO A 1 94 ? 13.453 3.320 0.152 1.00 96.69 94 PRO A N 1
ATOM 752 C CA . PRO A 1 94 ? 12.750 3.810 1.340 1.00 96.69 94 PRO A CA 1
ATOM 753 C C . PRO A 1 94 ? 11.798 4.979 1.044 1.00 96.69 94 PRO A C 1
ATOM 755 O O . PRO A 1 94 ? 10.758 5.102 1.685 1.00 96.69 94 PRO A O 1
ATOM 758 N N . ASN A 1 95 ? 12.103 5.807 0.037 1.00 96.12 95 ASN A N 1
ATOM 759 C CA . ASN A 1 95 ? 11.209 6.869 -0.435 1.00 96.12 95 ASN A CA 1
ATOM 760 C C . ASN A 1 95 ? 9.835 6.317 -0.838 1.00 96.12 95 ASN A C 1
ATOM 762 O O . ASN A 1 95 ? 8.799 6.845 -0.434 1.00 96.12 95 ASN A O 1
ATOM 766 N N . GLU A 1 96 ? 9.821 5.232 -1.611 1.00 94.50 96 GLU A N 1
ATOM 767 C CA . GLU A 1 96 ? 8.585 4.614 -2.082 1.00 94.50 96 GLU A CA 1
ATOM 768 C C . GLU A 1 96 ? 7.794 4.023 -0.921 1.00 94.50 96 GLU A C 1
ATOM 770 O O . GLU A 1 96 ? 6.600 4.299 -0.799 1.00 94.50 96 GLU A O 1
ATOM 775 N N . VAL A 1 97 ? 8.450 3.281 -0.027 1.00 96.75 97 VAL A N 1
ATOM 776 C CA . VAL A 1 97 ? 7.777 2.687 1.136 1.00 96.75 97 VAL A CA 1
ATOM 777 C C . VAL A 1 97 ? 7.207 3.770 2.057 1.00 96.75 97 VAL A C 1
ATOM 779 O O . VAL A 1 97 ? 6.037 3.705 2.438 1.00 96.75 97 VAL A O 1
ATOM 782 N N . TYR A 1 98 ? 7.990 4.812 2.352 1.00 97.06 98 TYR A N 1
ATOM 783 C CA . TYR A 1 98 ? 7.541 5.966 3.129 1.00 97.06 98 TYR A CA 1
ATOM 784 C C . TYR A 1 98 ? 6.307 6.621 2.498 1.00 97.06 98 TYR A C 1
ATOM 786 O O . TYR A 1 98 ? 5.323 6.883 3.191 1.00 97.06 98 TYR A O 1
ATOM 794 N N . SER A 1 99 ? 6.318 6.837 1.176 1.00 95.94 99 SER A N 1
ATOM 795 C CA . SER A 1 99 ? 5.184 7.437 0.464 1.00 95.94 99 SER A CA 1
ATOM 796 C C . SER A 1 99 ? 3.899 6.612 0.613 1.00 95.94 99 SER A C 1
ATOM 798 O O . SER A 1 99 ? 2.825 7.187 0.792 1.00 95.94 99 SER A O 1
ATOM 800 N N . GLN A 1 100 ? 3.992 5.275 0.635 1.00 95.94 100 GLN A N 1
ATOM 801 C CA . GLN A 1 100 ? 2.830 4.417 0.875 1.00 95.94 100 GLN A CA 1
ATOM 802 C C . GLN A 1 100 ? 2.292 4.586 2.300 1.00 95.94 100 GLN A C 1
ATOM 804 O O . GLN A 1 100 ? 1.084 4.730 2.486 1.00 95.94 100 GLN A O 1
ATOM 809 N N . PHE A 1 101 ? 3.155 4.667 3.316 1.00 97.38 101 PHE A N 1
ATOM 810 C CA . PHE A 1 101 ? 2.683 4.899 4.685 1.00 97.38 101 PHE A CA 1
ATOM 811 C C . PHE A 1 101 ? 2.114 6.303 4.911 1.00 97.38 101 PHE A C 1
ATOM 813 O O . PHE A 1 101 ? 1.208 6.463 5.731 1.00 97.38 101 PHE A O 1
ATOM 820 N N . VAL A 1 102 ? 2.563 7.317 4.166 1.00 96.31 102 VAL A N 1
ATOM 821 C CA . VAL A 1 102 ? 1.911 8.639 4.154 1.00 96.31 102 VAL A CA 1
ATOM 822 C C . VAL A 1 102 ? 0.473 8.528 3.636 1.00 96.31 102 VAL A C 1
ATOM 824 O O . VAL A 1 102 ? -0.443 9.095 4.236 1.00 96.31 102 VAL A O 1
ATOM 827 N N . ARG A 1 103 ? 0.236 7.743 2.577 1.00 95.12 103 ARG A N 1
ATOM 828 C CA . ARG A 1 103 ? -1.126 7.486 2.070 1.00 95.12 103 ARG A CA 1
ATOM 829 C C . ARG A 1 103 ? -1.972 6.733 3.088 1.00 95.12 103 ARG A C 1
ATOM 831 O O . ARG A 1 103 ? -3.083 7.165 3.377 1.00 95.12 103 ARG A O 1
ATOM 838 N N . ALA A 1 104 ? -1.425 5.670 3.679 1.00 96.62 104 ALA A N 1
ATOM 839 C CA . ALA A 1 104 ? -2.102 4.916 4.731 1.00 96.62 104 ALA A CA 1
ATOM 840 C C . ALA A 1 104 ? -2.466 5.823 5.920 1.00 96.62 104 ALA A C 1
ATOM 842 O O . ALA A 1 104 ? -3.580 5.767 6.427 1.00 96.62 104 ALA A O 1
ATOM 843 N N . THR A 1 105 ? -1.568 6.733 6.309 1.00 96.50 105 THR A N 1
ATOM 844 C CA . THR A 1 105 ? -1.824 7.743 7.349 1.00 96.50 105 THR A CA 1
ATOM 845 C C . THR A 1 105 ? -3.010 8.639 6.984 1.00 96.50 105 THR A C 1
ATOM 847 O O . THR A 1 105 ? -3.863 8.906 7.828 1.00 96.50 105 THR A O 1
ATOM 850 N N . SER A 1 106 ? -3.091 9.094 5.730 1.00 95.25 106 SER A N 1
ATOM 851 C CA . SER A 1 106 ? -4.224 9.890 5.242 1.00 95.25 106 SER A CA 1
ATOM 852 C C . SER A 1 106 ? -5.544 9.109 5.252 1.00 95.25 106 SER A C 1
ATOM 854 O O . SER A 1 106 ? -6.590 9.671 5.582 1.00 95.25 106 SER A O 1
ATOM 856 N N . ASP A 1 107 ? -5.507 7.820 4.912 1.00 95.75 107 ASP A N 1
ATOM 857 C CA . ASP A 1 107 ? -6.684 6.949 4.946 1.00 95.75 107 ASP A CA 1
ATOM 858 C C . ASP A 1 107 ? -7.173 6.720 6.382 1.00 95.75 107 ASP A C 1
ATOM 860 O O . ASP A 1 107 ? -8.365 6.876 6.644 1.00 95.75 107 ASP A O 1
ATOM 864 N N . VAL A 1 108 ? -6.268 6.452 7.333 1.00 96.00 108 VAL A N 1
ATOM 865 C CA . VAL A 1 108 ? -6.625 6.331 8.758 1.00 96.00 108 VAL A CA 1
ATOM 866 C C . VAL A 1 108 ? -7.233 7.633 9.274 1.00 96.00 108 VAL A C 1
ATOM 868 O O . VAL A 1 108 ? -8.301 7.602 9.879 1.00 96.00 108 VAL A O 1
ATOM 871 N N . LYS A 1 109 ? -6.620 8.788 8.980 1.00 94.94 109 LYS A N 1
ATOM 872 C CA . LYS A 1 109 ? -7.183 10.096 9.354 1.00 94.94 109 LYS A CA 1
ATOM 873 C C . LYS A 1 109 ? -8.590 10.297 8.791 1.00 94.94 109 LYS A C 1
ATOM 875 O O . LYS A 1 109 ? -9.456 10.762 9.517 1.00 94.94 109 LYS A O 1
ATOM 880 N N . SER A 1 110 ? -8.840 9.894 7.543 1.00 94.50 110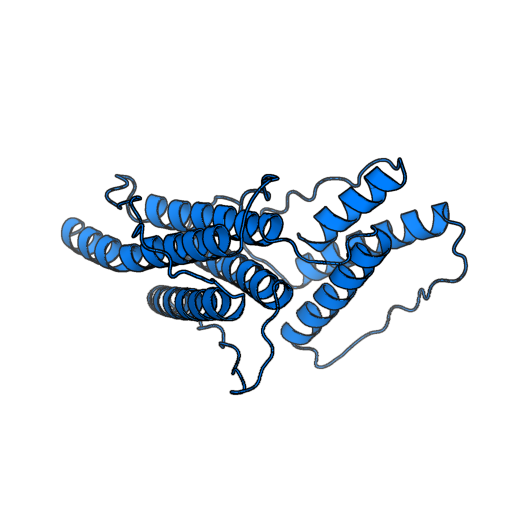 SER A N 1
ATOM 881 C CA . SER A 1 110 ? -10.174 9.992 6.932 1.00 94.50 110 SER A CA 1
ATOM 882 C C . SER A 1 110 ? -11.214 9.133 7.662 1.00 94.50 110 SER A C 1
ATOM 884 O O . SER A 1 110 ? -12.329 9.594 7.898 1.00 94.50 110 SER A O 1
ATOM 886 N N . VAL A 1 111 ? -10.847 7.910 8.065 1.00 93.38 111 VAL A N 1
ATOM 887 C CA . VAL A 1 111 ? -11.702 7.052 8.905 1.00 93.38 111 VAL A CA 1
ATOM 888 C C . VAL A 1 111 ? -11.972 7.718 10.255 1.00 93.38 111 VAL A C 1
ATOM 890 O O . VAL A 1 111 ? -13.115 7.782 10.699 1.00 93.38 111 VAL A O 1
ATOM 893 N N . MET A 1 112 ? -10.936 8.252 10.905 1.00 93.31 112 MET A N 1
ATOM 894 C CA . MET A 1 112 ? -11.068 8.906 12.208 1.00 93.31 112 MET A CA 1
ATOM 895 C C . MET A 1 112 ? -11.950 10.151 12.143 1.00 93.31 112 MET A C 1
ATOM 897 O O . MET A 1 112 ? -12.806 10.310 13.001 1.00 93.31 112 MET A O 1
ATOM 901 N N . THR A 1 113 ? -11.799 10.997 11.121 1.00 92.88 113 THR A N 1
ATOM 902 C CA . THR A 1 113 ? -12.650 12.180 10.917 1.00 92.88 113 THR A CA 1
ATOM 903 C C . THR A 1 113 ? -14.114 11.806 10.691 1.00 92.88 113 THR A C 1
ATOM 905 O O . THR A 1 113 ? -14.997 12.532 11.135 1.00 92.88 113 THR A O 1
ATOM 908 N N . GLN A 1 114 ? -14.388 10.673 10.040 1.00 92.25 114 GLN A N 1
ATOM 909 C CA . GLN A 1 114 ? -15.757 10.184 9.871 1.00 92.25 114 GLN A CA 1
ATOM 910 C C . GLN A 1 114 ? -16.385 9.739 11.204 1.00 92.25 114 GLN A C 1
ATOM 912 O O . GLN A 1 114 ? -17.584 9.909 11.401 1.00 92.25 114 GLN A O 1
ATOM 917 N N . ILE A 1 115 ? -15.587 9.171 12.114 1.00 89.25 115 ILE A N 1
ATOM 918 C CA . ILE A 1 115 ? -16.046 8.703 13.433 1.00 89.25 115 ILE A CA 1
ATOM 919 C C . ILE A 1 115 ? -16.146 9.866 14.434 1.00 89.25 115 ILE A C 1
ATOM 921 O O . ILE A 1 115 ? -17.112 9.945 15.189 1.00 89.25 115 ILE A O 1
ATOM 925 N N . ASP A 1 116 ? -15.158 10.761 14.441 1.00 90.38 116 ASP A N 1
ATOM 926 C CA . ASP A 1 116 ? -15.089 11.961 15.276 1.00 90.38 116 ASP A CA 1
ATOM 927 C C . ASP A 1 116 ? -14.785 13.197 14.417 1.00 90.38 116 ASP A C 1
ATOM 929 O O . ASP A 1 116 ? -13.617 13.558 14.205 1.00 90.38 116 ASP A O 1
ATOM 933 N N . PRO A 1 117 ? -15.838 13.887 13.943 1.00 89.19 117 PRO A N 1
ATOM 934 C CA . PRO A 1 117 ? -15.695 15.111 13.163 1.00 89.19 117 PRO A CA 1
ATOM 935 C C . PRO A 1 117 ? -14.976 16.243 13.906 1.00 89.19 117 PRO A C 1
ATOM 937 O O . PRO A 1 117 ? -14.427 17.132 13.259 1.00 89.19 117 PRO A O 1
ATOM 940 N N . ALA A 1 118 ? -14.942 16.218 15.246 1.00 88.88 118 ALA A N 1
ATOM 941 C CA . ALA A 1 118 ? -14.233 17.214 16.047 1.00 88.88 118 ALA A CA 1
ATOM 942 C C . ALA A 1 118 ? -12.713 16.965 16.110 1.00 88.88 118 ALA A C 1
ATOM 944 O O . ALA A 1 118 ? -11.998 17.781 16.688 1.00 88.88 118 ALA A O 1
ATOM 945 N N . GLN A 1 119 ? -12.223 15.869 15.514 1.00 87.19 119 GLN A N 1
ATOM 946 C CA . GLN A 1 119 ? -10.803 15.533 15.379 1.00 87.19 119 GLN A CA 1
ATOM 947 C C . GLN A 1 119 ? -10.035 15.558 16.708 1.00 87.19 119 GLN A C 1
ATOM 949 O O . GLN A 1 119 ? -8.923 16.074 16.790 1.00 87.19 119 GLN A O 1
ATOM 954 N N . ARG A 1 120 ? -10.593 14.966 17.768 1.00 85.12 120 ARG A N 1
ATOM 955 C CA . ARG A 1 120 ? -9.977 14.963 19.109 1.00 85.12 120 ARG A CA 1
ATOM 956 C C . ARG A 1 120 ? -8.806 13.982 19.237 1.00 85.12 120 ARG A C 1
ATOM 958 O O . ARG A 1 120 ? -8.315 13.739 20.340 1.00 85.12 120 ARG A O 1
ATOM 965 N N . PHE A 1 121 ? -8.358 13.402 18.127 1.00 86.25 121 PHE A N 1
ATOM 966 C CA . PHE A 1 121 ? -7.222 12.497 18.086 1.00 86.25 121 PHE A CA 1
ATOM 967 C C . PHE A 1 121 ? -5.890 13.246 18.048 1.00 86.25 121 PHE A C 1
ATOM 969 O O . PHE A 1 121 ? -5.761 14.341 17.505 1.00 86.25 121 PHE A O 1
ATOM 976 N N . ARG A 1 122 ? -4.864 12.621 18.619 1.00 88.56 122 ARG A N 1
ATOM 977 C CA . ARG A 1 122 ? -3.506 13.158 18.676 1.00 88.56 122 ARG A CA 1
ATOM 978 C C . ARG A 1 122 ? -2.719 12.734 17.445 1.00 88.56 122 ARG A C 1
ATOM 980 O O . ARG A 1 122 ? -2.816 11.592 16.996 1.00 88.56 122 ARG A O 1
ATOM 987 N N . ILE A 1 123 ? -1.902 13.649 16.930 1.00 87.19 123 ILE A N 1
ATOM 988 C CA . ILE A 1 123 ? -1.036 13.418 15.761 1.00 87.19 123 ILE A CA 1
ATOM 989 C C . ILE A 1 123 ? 0.434 13.244 16.188 1.00 87.19 123 ILE A C 1
ATOM 991 O O . ILE A 1 123 ? 1.269 12.833 15.389 1.00 87.19 123 ILE A O 1
ATOM 995 N N . ASP A 1 124 ? 0.755 13.474 17.461 1.00 85.38 124 ASP A N 1
ATOM 996 C CA . ASP A 1 124 ? 2.122 13.392 17.975 1.00 85.38 124 ASP A CA 1
ATOM 997 C C . ASP A 1 124 ? 2.513 11.939 18.287 1.00 85.38 124 ASP A C 1
ATOM 999 O O . ASP A 1 124 ? 2.394 11.468 19.421 1.00 85.38 124 ASP A O 1
ATOM 1003 N N . ALA A 1 125 ? 2.967 11.206 17.267 1.00 75.62 125 ALA A N 1
ATOM 1004 C CA . ALA A 1 125 ? 3.492 9.854 17.452 1.00 75.62 125 ALA A CA 1
ATOM 1005 C C . ALA A 1 125 ? 4.787 9.835 18.294 1.00 75.62 125 ALA A C 1
ATOM 1007 O O . ALA A 1 125 ? 5.516 10.834 18.356 1.00 75.62 125 ALA A O 1
ATOM 1008 N N . PRO A 1 126 ? 5.124 8.684 18.910 1.00 77.25 126 PRO A N 1
ATOM 1009 C CA . PRO A 1 126 ? 6.364 8.526 19.665 1.00 77.25 126 PRO A CA 1
ATOM 1010 C C . PRO A 1 126 ? 7.604 8.816 18.804 1.00 77.25 126 PRO A C 1
ATOM 1012 O O . PRO A 1 126 ? 7.746 8.282 17.707 1.00 77.25 126 PRO A O 1
ATOM 1015 N N . LYS A 1 127 ? 8.522 9.643 19.323 1.00 77.44 127 LYS A N 1
ATOM 1016 C CA . LYS A 1 127 ? 9.700 10.140 18.582 1.00 77.44 127 LYS A CA 1
ATOM 1017 C C . LYS A 1 127 ? 10.895 9.181 18.549 1.00 77.44 127 LYS A C 1
ATOM 1019 O O . LYS A 1 127 ? 11.848 9.426 17.815 1.00 77.44 127 LYS A O 1
ATOM 1024 N N . ALA A 1 128 ? 10.893 8.122 19.354 1.00 77.56 128 ALA A N 1
ATOM 1025 C CA . ALA A 1 128 ? 12.053 7.247 19.469 1.00 77.56 128 ALA A CA 1
ATOM 1026 C C . ALA A 1 128 ? 12.054 6.199 18.351 1.00 77.56 128 ALA A C 1
ATOM 1028 O O . ALA A 1 128 ? 11.191 5.324 18.303 1.00 77.56 128 ALA A O 1
ATOM 1029 N N . SER A 1 129 ? 13.045 6.272 17.466 1.00 82.44 129 SER A N 1
ATOM 1030 C CA . SER A 1 129 ? 13.420 5.139 16.620 1.00 82.44 129 SER A CA 1
ATOM 1031 C C . SER A 1 129 ? 14.644 4.454 17.201 1.00 82.44 129 SER A C 1
ATOM 1033 O O . SER A 1 129 ? 15.590 5.150 17.572 1.00 82.44 129 SER A O 1
ATOM 1035 N N . PRO A 1 130 ? 14.650 3.116 17.268 1.00 87.50 130 PRO A N 1
ATOM 1036 C CA . PRO A 1 130 ? 15.883 2.372 17.464 1.00 87.50 130 PRO A CA 1
ATOM 1037 C C . PRO A 1 130 ? 16.957 2.810 16.458 1.00 87.50 130 PRO A C 1
ATOM 1039 O O . PRO A 1 130 ? 16.637 3.169 15.321 1.00 87.50 130 PRO A O 1
ATOM 1042 N N . ALA A 1 131 ? 18.226 2.750 16.864 1.00 87.38 131 ALA A N 1
ATOM 1043 C CA . ALA A 1 131 ? 19.326 2.765 15.906 1.00 87.38 131 ALA A CA 1
ATOM 1044 C C . ALA A 1 131 ? 19.235 1.522 14.993 1.00 87.38 131 ALA A C 1
ATOM 1046 O O . ALA A 1 131 ? 18.659 0.505 15.383 1.00 87.38 131 ALA A O 1
ATOM 1047 N N . ASP A 1 132 ? 19.785 1.609 13.780 1.00 94.25 132 ASP A N 1
ATOM 1048 C CA . ASP A 1 132 ? 19.936 0.482 12.844 1.00 94.25 132 ASP A CA 1
ATOM 1049 C C . ASP A 1 132 ? 18.631 -0.234 12.447 1.00 94.25 132 ASP A C 1
ATOM 1051 O O . ASP A 1 132 ? 18.481 -1.459 12.512 1.00 94.25 132 ASP A O 1
ATOM 1055 N N . ILE A 1 133 ? 17.656 0.547 11.979 1.00 96.38 133 ILE A N 1
ATOM 1056 C CA . ILE A 1 133 ? 16.388 0.017 11.472 1.00 96.38 133 ILE A CA 1
ATOM 1057 C C . ILE A 1 133 ? 16.591 -0.809 10.195 1.00 96.38 133 ILE A C 1
ATOM 1059 O O . ILE A 1 133 ? 16.962 -0.286 9.145 1.00 96.38 133 ILE A O 1
ATOM 1063 N N . LYS A 1 134 ? 16.250 -2.100 10.278 1.00 96.00 134 LYS A N 1
ATOM 1064 C CA . LYS A 1 134 ? 16.179 -3.046 9.158 1.00 96.00 134 LYS A CA 1
ATOM 1065 C C . LYS A 1 134 ? 14.747 -3.173 8.611 1.00 96.00 134 LYS A C 1
ATOM 1067 O O . LYS A 1 134 ? 13.790 -2.899 9.346 1.00 96.00 134 LYS A O 1
ATOM 1072 N N . PRO A 1 135 ? 14.563 -3.657 7.366 1.00 96.94 135 PRO A N 1
ATOM 1073 C CA . PRO A 1 135 ? 13.234 -3.917 6.804 1.00 96.94 135 PRO A CA 1
ATOM 1074 C C . PRO A 1 135 ? 12.363 -4.823 7.686 1.00 96.94 135 PRO A C 1
ATOM 1076 O O . PRO A 1 135 ? 11.186 -4.523 7.872 1.00 96.94 135 PRO A O 1
ATOM 1079 N N . ALA A 1 136 ? 12.954 -5.843 8.323 1.00 96.25 136 ALA A N 1
ATOM 1080 C CA . ALA A 1 136 ? 12.268 -6.735 9.263 1.00 96.25 136 ALA A CA 1
ATOM 1081 C C . ALA A 1 136 ? 11.536 -5.989 10.399 1.00 96.25 136 ALA A C 1
ATOM 1083 O O . ALA A 1 136 ? 10.400 -6.328 10.726 1.00 96.25 136 ALA A O 1
ATOM 1084 N N . HIS A 1 137 ? 12.125 -4.920 10.953 1.00 95.94 137 HIS A N 1
ATOM 1085 C CA . HIS A 1 137 ? 11.473 -4.124 12.001 1.00 95.94 137 HIS A CA 1
ATOM 1086 C C . HIS A 1 137 ? 10.219 -3.418 11.476 1.00 95.94 137 HIS A C 1
ATOM 1088 O O . HIS A 1 137 ? 9.185 -3.395 12.140 1.00 95.94 137 HIS A O 1
ATOM 1094 N N . THR A 1 138 ? 10.290 -2.856 10.266 1.00 96.94 138 THR A N 1
ATOM 1095 C CA . THR A 1 138 ? 9.136 -2.183 9.648 1.00 96.94 138 THR A CA 1
ATOM 1096 C C . THR A 1 138 ? 8.063 -3.193 9.250 1.00 96.94 138 THR A C 1
ATOM 1098 O O . THR A 1 138 ? 6.872 -2.924 9.403 1.00 96.94 138 THR A O 1
ATOM 1101 N N . PHE A 1 139 ? 8.467 -4.374 8.784 1.00 97.31 139 PHE A N 1
ATOM 1102 C CA . PHE A 1 139 ? 7.554 -5.462 8.455 1.00 97.31 139 PHE A CA 1
ATOM 1103 C C . PHE A 1 139 ? 6.765 -5.936 9.680 1.00 97.31 139 PHE A C 1
ATOM 1105 O O . PHE A 1 139 ? 5.547 -6.077 9.601 1.00 97.31 139 PHE A O 1
ATOM 1112 N N . GLU A 1 140 ? 7.410 -6.095 10.838 1.00 96.25 140 GLU A N 1
ATOM 1113 C CA . GLU A 1 140 ? 6.705 -6.448 12.077 1.00 96.25 140 GLU A CA 1
ATOM 1114 C C . GLU A 1 140 ? 5.672 -5.375 12.466 1.00 96.25 140 GLU A C 1
ATOM 1116 O O . GLU A 1 140 ? 4.537 -5.699 12.824 1.00 96.25 140 GLU A O 1
ATOM 1121 N N . VAL A 1 141 ? 5.999 -4.085 12.304 1.00 97.19 141 VAL A N 1
ATOM 1122 C CA . VAL A 1 141 ? 5.014 -3.002 12.492 1.00 97.19 141 VAL A CA 1
ATOM 1123 C C . VAL A 1 141 ? 3.853 -3.132 11.499 1.00 97.19 141 VAL A C 1
ATOM 1125 O O . VAL A 1 141 ? 2.704 -2.922 11.888 1.00 97.19 141 VAL A O 1
ATOM 1128 N N . CYS A 1 142 ? 4.102 -3.546 10.253 1.00 97.88 142 CYS A N 1
ATOM 1129 C CA . CYS A 1 142 ? 3.030 -3.819 9.290 1.00 97.88 142 CYS A CA 1
ATOM 1130 C C . CYS A 1 142 ? 2.092 -4.928 9.770 1.00 97.88 142 CYS A C 1
ATOM 1132 O O . CYS A 1 142 ? 0.873 -4.775 9.682 1.00 97.88 142 CYS A O 1
ATOM 1134 N N . LEU A 1 143 ? 2.629 -6.026 10.310 1.00 97.62 143 LEU A N 1
ATOM 1135 C CA . LEU A 1 143 ? 1.803 -7.101 10.861 1.00 97.62 143 LEU A CA 1
ATOM 1136 C C . LEU A 1 143 ? 0.950 -6.600 12.028 1.00 97.62 143 LEU A C 1
ATOM 1138 O O . LEU A 1 143 ? -0.232 -6.924 12.110 1.00 97.62 143 LEU A O 1
ATOM 1142 N N . GLN A 1 144 ? 1.506 -5.754 12.895 1.00 97.31 144 GLN A N 1
ATOM 1143 C CA . GLN A 1 144 ? 0.759 -5.133 13.992 1.00 97.31 144 GLN A CA 1
ATOM 1144 C C . GLN A 1 144 ? -0.361 -4.215 13.485 1.00 97.31 144 GLN A C 1
ATOM 1146 O O . GLN A 1 144 ? -1.489 -4.333 13.959 1.00 97.31 144 GLN A O 1
ATOM 1151 N N . ILE A 1 145 ? -0.089 -3.376 12.479 1.00 98.00 145 ILE A N 1
ATOM 1152 C CA . ILE A 1 145 ? -1.107 -2.547 11.810 1.00 98.00 145 ILE A CA 1
ATOM 1153 C C . ILE A 1 145 ? -2.247 -3.424 11.282 1.00 98.00 145 ILE A C 1
ATOM 1155 O O . ILE A 1 145 ? -3.415 -3.128 11.519 1.00 98.00 145 ILE A O 1
ATOM 1159 N N . ARG A 1 146 ? -1.933 -4.534 10.608 1.00 97.81 146 ARG A N 1
ATOM 1160 C CA . ARG A 1 146 ? -2.949 -5.446 10.061 1.00 97.81 146 ARG A CA 1
ATOM 1161 C C . ARG A 1 146 ? -3.757 -6.155 11.151 1.00 97.81 146 ARG A C 1
ATOM 1163 O O . ARG A 1 146 ? -4.966 -6.314 11.000 1.00 97.81 146 ARG A O 1
ATOM 1170 N N . ARG A 1 147 ? -3.142 -6.515 12.287 1.00 97.50 147 ARG A N 1
ATOM 1171 C CA . ARG A 1 147 ? -3.874 -7.010 13.474 1.00 97.50 147 ARG A CA 1
ATOM 1172 C C . ARG A 1 147 ? -4.868 -5.959 13.983 1.00 97.50 147 ARG A C 1
ATOM 1174 O O . ARG A 1 147 ? -6.016 -6.301 14.259 1.00 97.50 147 ARG A O 1
ATOM 1181 N N . GLU A 1 148 ? -4.459 -4.692 14.062 1.00 97.31 148 GLU A N 1
ATOM 1182 C CA . GLU A 1 148 ? -5.338 -3.584 14.465 1.00 97.31 148 GLU A CA 1
ATOM 1183 C C . GLU A 1 148 ? -6.476 -3.338 13.469 1.00 97.31 148 GLU A C 1
ATOM 1185 O O . GLU A 1 148 ? -7.628 -3.187 13.878 1.00 97.31 148 GLU A O 1
ATOM 1190 N N . ILE A 1 149 ? -6.196 -3.391 12.166 1.00 97.00 149 ILE A N 1
ATOM 1191 C CA . ILE A 1 149 ? -7.232 -3.288 11.134 1.00 97.00 149 ILE A CA 1
ATOM 1192 C C . ILE A 1 149 ? -8.221 -4.453 11.246 1.00 97.00 149 ILE A C 1
ATOM 1194 O O . ILE A 1 149 ? -9.422 -4.210 11.254 1.00 97.00 149 ILE A O 1
ATOM 1198 N N . ASN A 1 150 ? -7.766 -5.699 11.410 1.00 96.50 150 ASN A N 1
ATOM 1199 C CA . ASN A 1 150 ? -8.652 -6.857 11.597 1.00 96.50 150 ASN A CA 1
ATOM 1200 C C . ASN A 1 150 ? -9.553 -6.731 12.827 1.00 96.50 150 ASN A C 1
ATOM 1202 O O . ASN A 1 150 ? -10.744 -7.038 12.770 1.00 96.50 150 ASN A O 1
ATOM 1206 N N . MET A 1 151 ? -8.997 -6.221 13.919 1.00 95.81 151 MET A N 1
ATOM 1207 C CA . MET A 1 151 ? -9.735 -5.894 15.130 1.00 95.81 151 MET A CA 1
ATOM 1208 C C . MET A 1 151 ? -10.827 -4.839 14.900 1.00 95.81 151 MET A C 1
ATOM 1210 O O . MET A 1 151 ? -11.893 -4.924 15.508 1.00 95.81 151 MET A O 1
ATOM 1214 N N . LEU A 1 152 ? -10.580 -3.838 14.051 1.00 94.56 152 LEU A N 1
ATOM 1215 C CA . LEU A 1 152 ? -11.589 -2.848 13.662 1.00 94.56 152 LEU A CA 1
ATOM 1216 C C . LEU A 1 152 ? -12.613 -3.444 12.693 1.00 94.56 152 LEU A C 1
ATOM 1218 O O . LEU A 1 152 ? -13.807 -3.242 12.874 1.00 94.56 152 LEU A O 1
ATOM 1222 N N . ARG A 1 153 ? -12.170 -4.227 11.707 1.00 94.31 153 ARG A N 1
ATOM 1223 C CA . ARG A 1 153 ? -13.030 -4.930 10.744 1.00 94.31 153 ARG A CA 1
ATOM 1224 C C . ARG A 1 153 ? -14.099 -5.756 11.452 1.00 94.31 153 ARG A C 1
ATOM 1226 O O . ARG A 1 153 ? -15.274 -5.604 11.138 1.00 94.31 153 ARG A O 1
ATOM 1233 N N . GLN A 1 154 ? -13.708 -6.540 12.454 1.00 94.44 154 GLN A N 1
ATOM 1234 C CA . GLN A 1 154 ? -14.642 -7.322 13.266 1.00 94.44 154 GLN A CA 1
ATOM 1235 C C . GLN A 1 154 ? -15.687 -6.442 13.969 1.00 94.44 154 GLN A C 1
ATOM 1237 O O . GLN A 1 154 ? -16.868 -6.780 13.956 1.00 94.44 154 GLN A O 1
ATOM 1242 N N . ASN A 1 155 ? -15.290 -5.281 14.504 1.00 91.38 155 ASN A N 1
ATOM 1243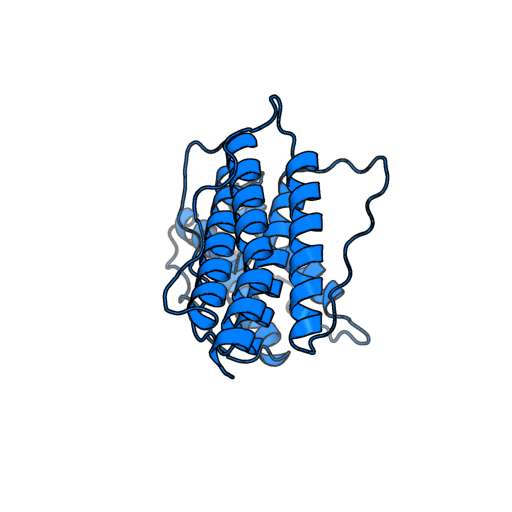 C CA . ASN A 1 155 ? -16.221 -4.328 15.125 1.00 91.38 155 ASN A CA 1
ATOM 1244 C C . ASN A 1 155 ? -17.251 -3.757 14.131 1.00 91.38 155 ASN A C 1
ATOM 1246 O O . ASN A 1 155 ? -18.328 -3.339 14.548 1.00 91.38 155 ASN A O 1
ATOM 1250 N N . PHE A 1 156 ? -16.928 -3.745 12.835 1.00 89.06 156 PHE A N 1
ATOM 1251 C CA . PHE A 1 156 ? -17.818 -3.332 11.746 1.00 89.06 156 PHE A CA 1
ATOM 1252 C C . PHE A 1 156 ? -18.499 -4.516 11.034 1.00 89.06 156 PHE A C 1
ATOM 1254 O O . PHE A 1 156 ? -19.077 -4.336 9.966 1.00 89.06 156 PHE A O 1
ATOM 1261 N N . GLY A 1 157 ? -18.428 -5.735 11.586 1.00 92.06 157 GLY A N 1
ATOM 1262 C CA . GLY A 1 157 ? -19.043 -6.923 10.982 1.00 92.06 157 GLY A CA 1
ATOM 1263 C C . GLY A 1 157 ? -18.353 -7.416 9.702 1.00 92.06 157 GLY A C 1
ATOM 1264 O O . GLY A 1 157 ? -18.940 -8.178 8.939 1.00 92.06 157 GLY A O 1
ATOM 1265 N N . LEU A 1 158 ? -17.112 -6.993 9.448 1.00 91.94 158 LEU A N 1
ATOM 1266 C CA . LEU A 1 158 ? -16.303 -7.459 8.324 1.00 91.94 158 LEU A CA 1
ATOM 1267 C C . LEU A 1 158 ? -15.465 -8.681 8.718 1.00 91.94 158 LEU A C 1
ATOM 1269 O O . LEU A 1 158 ? -14.931 -8.765 9.826 1.00 91.94 158 LEU A O 1
ATOM 1273 N N . LEU A 1 159 ? -15.261 -9.596 7.766 1.00 93.75 159 LEU A N 1
ATOM 1274 C CA . LEU A 1 159 ? -14.378 -10.749 7.954 1.00 93.75 159 LEU A CA 1
ATOM 1275 C C . LEU A 1 159 ? -12.907 -10.308 8.090 1.00 93.75 159 LEU A C 1
ATOM 1277 O O . LEU A 1 159 ? -12.464 -9.441 7.323 1.00 93.75 159 LEU A O 1
ATOM 1281 N N . PRO A 1 160 ? -12.130 -10.892 9.021 1.00 94.25 160 PRO A N 1
ATOM 1282 C CA . PRO A 1 160 ? -10.701 -10.624 9.122 1.00 94.25 160 PRO A CA 1
ATOM 1283 C C . PRO A 1 160 ? -9.955 -11.160 7.892 1.00 94.25 160 PRO A C 1
ATOM 1285 O O . PRO A 1 160 ? -10.333 -12.177 7.311 1.00 94.25 160 PRO A O 1
ATOM 1288 N N . VAL A 1 161 ? -8.883 -10.475 7.502 1.00 91.81 161 VAL A 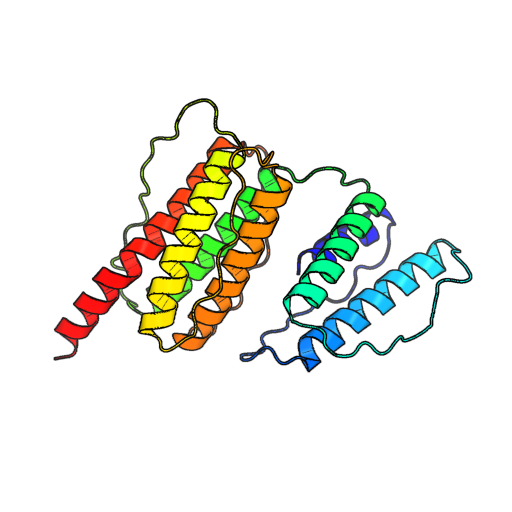N 1
ATOM 1289 C CA . VAL A 1 161 ? -7.966 -10.910 6.443 1.00 91.81 161 VAL A CA 1
ATOM 1290 C C . VAL A 1 161 ? -6.810 -11.680 7.089 1.00 91.81 161 VAL A C 1
ATOM 1292 O O . VAL A 1 161 ? -6.219 -11.175 8.047 1.00 91.81 161 VAL A O 1
ATOM 1295 N N . PRO A 1 162 ? -6.452 -12.882 6.607 1.00 93.38 162 PRO A N 1
ATOM 1296 C CA . PRO A 1 162 ? -5.352 -13.646 7.185 1.00 93.38 162 PRO A CA 1
ATOM 1297 C C . PRO A 1 162 ? -4.026 -12.874 7.109 1.00 93.38 162 PRO A C 1
ATOM 1299 O O . PRO A 1 162 ? -3.730 -12.177 6.129 1.00 93.38 162 PRO A O 1
ATOM 1302 N N . LEU A 1 163 ? -3.227 -12.994 8.168 1.00 94.00 163 LEU A N 1
ATOM 1303 C CA . LEU A 1 163 ? -1.859 -12.485 8.204 1.00 94.00 163 LEU A CA 1
ATOM 1304 C C . LEU A 1 163 ? -0.905 -13.542 7.634 1.00 94.00 163 LEU A C 1
ATOM 1306 O O . LEU A 1 163 ? -1.179 -14.730 7.793 1.00 94.00 163 LEU A O 1
ATOM 1310 N N . PRO A 1 164 ? 0.198 -13.138 6.979 1.00 91.75 164 PRO A N 1
ATOM 1311 C CA . PRO A 1 164 ? 1.224 -14.079 6.565 1.00 91.75 164 PRO A CA 1
ATOM 1312 C C . PRO A 1 164 ? 1.883 -14.701 7.797 1.00 91.75 164 PRO A C 1
ATOM 1314 O O . PRO A 1 164 ? 2.116 -14.024 8.803 1.00 91.75 164 PRO A O 1
ATOM 1317 N N . GLU A 1 165 ? 2.203 -15.983 7.689 1.00 90.62 165 GLU A N 1
ATOM 1318 C CA . GLU A 1 165 ? 3.093 -16.663 8.620 1.00 90.62 165 GLU A CA 1
ATOM 1319 C C . GLU A 1 165 ? 4.532 -16.397 8.173 1.00 90.62 165 GLU A C 1
ATOM 1321 O O . GLU A 1 165 ? 4.853 -16.573 7.000 1.00 90.62 165 GLU A O 1
ATOM 1326 N N . LEU A 1 166 ? 5.373 -15.922 9.093 1.00 88.81 166 LEU A N 1
ATOM 1327 C CA . LEU A 1 166 ? 6.801 -15.734 8.848 1.00 88.81 166 LEU A CA 1
ATOM 1328 C C . LEU A 1 166 ? 7.560 -16.954 9.357 1.00 88.81 166 LEU A C 1
ATOM 1330 O O . LEU A 1 166 ? 7.378 -17.353 10.514 1.00 88.81 166 LEU A O 1
ATOM 1334 N N . ALA A 1 167 ? 8.445 -17.510 8.535 1.00 87.94 167 ALA A N 1
ATOM 1335 C CA . ALA A 1 167 ? 9.448 -18.434 9.034 1.00 87.94 167 ALA A CA 1
ATOM 1336 C C . ALA A 1 167 ? 10.504 -17.656 9.838 1.00 87.94 167 ALA A C 1
ATOM 1338 O O . ALA A 1 167 ? 10.759 -16.476 9.596 1.00 87.94 167 ALA A O 1
ATOM 1339 N N . LYS A 1 168 ? 11.133 -18.317 10.819 1.00 83.75 168 LYS A N 1
ATOM 1340 C CA . LYS A 1 168 ? 12.146 -17.683 11.688 1.00 83.75 168 LYS A CA 1
ATOM 1341 C C . LYS A 1 168 ? 13.348 -17.128 10.915 1.00 83.75 168 LYS A C 1
ATOM 1343 O O . LYS A 1 168 ? 13.975 -16.192 11.399 1.00 83.75 168 LYS A O 1
ATOM 1348 N N . ASP A 1 169 ? 13.620 -17.690 9.741 1.00 89.81 169 ASP A N 1
ATOM 1349 C CA . ASP A 1 169 ? 14.807 -17.415 8.932 1.00 89.81 169 ASP A CA 1
ATOM 1350 C C . ASP A 1 169 ? 14.479 -16.673 7.622 1.00 89.81 169 ASP A C 1
ATOM 1352 O O . ASP A 1 169 ? 15.304 -16.637 6.709 1.00 89.81 169 ASP A O 1
ATOM 1356 N N . ASP A 1 170 ? 13.281 -16.087 7.504 1.00 91.94 170 ASP A N 1
ATOM 1357 C CA . ASP A 1 170 ? 12.907 -15.322 6.312 1.00 91.94 170 ASP A CA 1
ATOM 1358 C C . ASP A 1 170 ? 13.736 -14.031 6.198 1.00 91.94 170 ASP A C 1
ATOM 1360 O O . ASP A 1 170 ? 13.726 -13.168 7.083 1.00 91.94 170 ASP A O 1
ATOM 1364 N N . ASP A 1 171 ? 14.427 -13.870 5.066 1.00 96.06 171 ASP A N 1
ATOM 1365 C CA . ASP A 1 171 ? 15.151 -12.643 4.730 1.00 96.06 171 ASP A CA 1
ATOM 1366 C C . ASP A 1 171 ? 14.177 -11.565 4.231 1.00 96.06 171 ASP A C 1
ATOM 1368 O O . ASP A 1 171 ? 13.805 -11.511 3.054 1.00 96.06 171 ASP A O 1
ATOM 1372 N N . ILE A 1 172 ? 13.731 -10.714 5.157 1.00 96.31 172 ILE A N 1
ATOM 1373 C CA . ILE A 1 172 ? 12.796 -9.625 4.866 1.00 96.31 172 ILE A CA 1
ATOM 1374 C C . ILE A 1 172 ? 13.511 -8.481 4.146 1.00 96.31 172 ILE A C 1
ATOM 1376 O O . ILE A 1 172 ? 14.375 -7.800 4.706 1.00 96.31 172 ILE A O 1
ATOM 1380 N N . ARG A 1 173 ? 13.055 -8.188 2.928 1.00 96.00 173 ARG A N 1
ATOM 1381 C CA . ARG A 1 173 ? 13.587 -7.147 2.044 1.00 96.00 173 ARG A CA 1
ATOM 1382 C C . ARG A 1 173 ? 12.665 -5.919 2.001 1.00 96.00 173 ARG A C 1
ATOM 1384 O O . ARG A 1 173 ? 11.486 -5.998 2.354 1.00 96.00 173 ARG A O 1
ATOM 1391 N N . PRO A 1 174 ? 13.144 -4.753 1.522 1.00 95.75 174 PRO A N 1
ATOM 1392 C CA . PRO A 1 174 ? 12.299 -3.565 1.344 1.00 95.75 174 PRO A CA 1
ATOM 1393 C C . PRO A 1 174 ? 11.055 -3.809 0.475 1.00 95.75 174 PRO A C 1
ATOM 1395 O O . PRO A 1 174 ? 10.000 -3.223 0.723 1.00 95.75 174 PRO A O 1
ATOM 1398 N N . ALA A 1 175 ? 11.158 -4.709 -0.509 1.00 93.75 175 ALA A N 1
ATOM 1399 C CA . ALA A 1 175 ? 10.033 -5.114 -1.346 1.00 93.75 175 ALA A CA 1
ATOM 1400 C C . ALA A 1 175 ? 8.897 -5.760 -0.536 1.00 93.75 175 ALA A C 1
ATOM 1402 O O . ALA A 1 175 ? 7.730 -5.468 -0.794 1.00 93.75 175 ALA A O 1
ATOM 1403 N N . ASP A 1 176 ? 9.218 -6.553 0.488 1.00 95.31 176 ASP A N 1
ATOM 1404 C CA . ASP A 1 176 ? 8.221 -7.195 1.350 1.00 95.31 176 ASP A CA 1
ATOM 1405 C C . ASP A 1 176 ? 7.465 -6.153 2.183 1.00 95.31 176 ASP A C 1
ATOM 1407 O O . ASP A 1 176 ? 6.238 -6.198 2.295 1.00 95.31 176 ASP A O 1
ATOM 1411 N N . VAL A 1 177 ? 8.179 -5.144 2.694 1.00 97.25 177 VAL A N 1
ATOM 1412 C CA . VAL A 1 177 ? 7.576 -4.011 3.418 1.00 97.25 177 VAL A CA 1
ATOM 1413 C C . VAL A 1 177 ? 6.659 -3.196 2.501 1.00 97.25 177 VAL A C 1
ATOM 1415 O O . VAL A 1 177 ? 5.564 -2.800 2.901 1.00 97.25 177 VAL A O 1
ATOM 1418 N N . PHE A 1 178 ? 7.070 -2.968 1.253 1.00 95.94 178 PHE A N 1
ATOM 1419 C CA . PHE A 1 178 ? 6.243 -2.287 0.257 1.00 95.94 178 PHE A CA 1
ATOM 1420 C C . PHE A 1 178 ? 4.979 -3.070 -0.096 1.00 95.94 178 PHE A C 1
ATOM 1422 O O . PHE A 1 178 ? 3.897 -2.495 -0.190 1.00 95.94 178 PHE A O 1
ATOM 1429 N N . ILE A 1 179 ? 5.081 -4.390 -0.245 1.00 94.44 179 ILE A N 1
ATOM 1430 C CA . ILE A 1 179 ? 3.914 -5.247 -0.467 1.00 94.44 179 ILE A CA 1
ATOM 1431 C C . ILE A 1 179 ? 2.951 -5.147 0.723 1.00 94.44 179 ILE A C 1
ATOM 1433 O O . ILE A 1 179 ? 1.750 -4.957 0.520 1.00 94.44 179 ILE A O 1
ATOM 1437 N N . GLN A 1 180 ? 3.455 -5.203 1.961 1.00 96.75 180 GLN A N 1
ATOM 1438 C CA . GLN A 1 180 ? 2.595 -5.056 3.138 1.00 96.75 180 GLN A CA 1
ATOM 1439 C C . GLN A 1 180 ? 1.949 -3.670 3.228 1.00 96.75 180 GLN A C 1
ATOM 1441 O O . GLN A 1 180 ? 0.773 -3.587 3.577 1.00 96.75 180 GLN A O 1
ATOM 1446 N N . SER A 1 181 ? 2.648 -2.587 2.875 1.00 97.06 181 SER A N 1
ATOM 1447 C CA . SER A 1 181 ? 2.047 -1.245 2.879 1.00 97.06 181 SER A CA 1
ATOM 1448 C C . SER A 1 181 ? 0.915 -1.116 1.849 1.00 97.06 181 SER A C 1
ATOM 1450 O O . SER A 1 181 ? -0.122 -0.522 2.145 1.00 97.06 181 SER A O 1
ATOM 1452 N N . MET A 1 182 ? 1.046 -1.761 0.686 1.00 93.94 182 MET A N 1
ATOM 1453 C CA . MET A 1 182 ? -0.020 -1.850 -0.318 1.00 93.94 182 MET A CA 1
ATOM 1454 C C . MET A 1 182 ? -1.234 -2.646 0.185 1.00 93.94 182 MET A C 1
ATOM 1456 O O . MET A 1 182 ? -2.373 -2.228 -0.040 1.00 93.94 182 MET A O 1
ATOM 1460 N N . ILE A 1 183 ? -1.011 -3.762 0.891 1.00 94.31 183 ILE A N 1
ATOM 1461 C CA . ILE A 1 183 ? -2.087 -4.551 1.515 1.00 94.31 183 ILE A CA 1
ATOM 1462 C C . ILE A 1 183 ? -2.795 -3.724 2.595 1.00 94.31 183 ILE A C 1
ATOM 1464 O O . ILE A 1 183 ? -4.021 -3.663 2.604 1.00 94.31 183 ILE A O 1
ATOM 1468 N N . ILE A 1 184 ? -2.044 -3.022 3.449 1.00 96.81 184 ILE A N 1
ATOM 1469 C CA . ILE A 1 184 ? -2.592 -2.124 4.477 1.00 96.81 184 ILE A CA 1
ATOM 1470 C C . ILE A 1 184 ? -3.511 -1.070 3.849 1.00 96.81 184 ILE A C 1
ATOM 1472 O O . ILE A 1 184 ? -4.633 -0.890 4.313 1.00 96.81 184 ILE A O 1
ATOM 1476 N N . ILE A 1 185 ? -3.083 -0.406 2.770 1.00 95.19 185 ILE A N 1
ATOM 1477 C CA . ILE A 1 185 ? -3.915 0.579 2.057 1.00 95.19 185 ILE A CA 1
ATOM 1478 C C . ILE A 1 185 ? -5.204 -0.064 1.521 1.00 95.19 185 ILE A C 1
ATOM 1480 O O . ILE A 1 185 ? -6.283 0.527 1.609 1.00 95.19 185 ILE A O 1
ATOM 1484 N N . ALA A 1 186 ? -5.125 -1.274 0.964 1.00 91.56 186 ALA A N 1
ATOM 1485 C CA . ALA A 1 186 ? -6.304 -1.985 0.476 1.00 91.56 186 ALA A CA 1
ATOM 1486 C C . ALA A 1 186 ? -7.277 -2.337 1.616 1.00 91.56 186 ALA A C 1
ATOM 1488 O O . ALA A 1 186 ? -8.481 -2.112 1.492 1.00 91.56 186 ALA A O 1
ATOM 1489 N N . GLU A 1 187 ? -6.771 -2.825 2.750 1.00 94.38 187 GLU A N 1
ATOM 1490 C CA . GLU A 1 187 ? -7.599 -3.135 3.917 1.00 94.38 187 GLU A CA 1
ATOM 1491 C C . GLU A 1 187 ? -8.228 -1.873 4.538 1.00 94.38 187 GLU A C 1
ATOM 1493 O O . GLU A 1 187 ? -9.405 -1.898 4.908 1.00 94.38 187 GLU A O 1
ATOM 1498 N N . LEU A 1 188 ? -7.495 -0.753 4.584 1.00 95.56 188 LEU A N 1
ATOM 1499 C CA . LEU A 1 188 ? -8.017 0.549 5.017 1.00 95.56 188 LEU A CA 1
ATOM 1500 C C . LEU A 1 188 ? -9.121 1.067 4.090 1.00 95.56 188 LEU A C 1
ATOM 1502 O O . LEU A 1 188 ? -10.085 1.657 4.568 1.00 95.56 188 LEU A O 1
ATOM 1506 N N . ASN A 1 189 ? -9.035 0.820 2.780 1.00 91.88 189 ASN A N 1
ATOM 1507 C CA . ASN A 1 189 ? -10.115 1.158 1.850 1.00 91.88 189 ASN A CA 1
ATOM 1508 C C . ASN A 1 189 ? -11.409 0.397 2.149 1.00 91.88 189 ASN A C 1
ATOM 1510 O O . ASN A 1 189 ? -12.482 0.996 2.148 1.00 91.88 189 ASN A O 1
ATOM 1514 N N . LEU A 1 190 ? -11.315 -0.897 2.464 1.00 90.62 190 LEU A N 1
ATOM 1515 C CA . LEU A 1 190 ? -12.484 -1.677 2.881 1.00 90.62 190 LEU A CA 1
ATOM 1516 C C . LEU A 1 190 ? -13.071 -1.150 4.197 1.00 90.62 190 LEU A C 1
ATOM 1518 O O . LEU A 1 190 ? -14.289 -1.114 4.357 1.00 90.62 190 LEU A O 1
ATOM 1522 N N . LEU A 1 191 ? -12.214 -0.715 5.126 1.00 91.94 191 LEU A N 1
ATOM 1523 C CA . LEU A 1 191 ? -12.656 -0.108 6.378 1.00 91.94 191 LEU A CA 1
ATOM 1524 C C . LEU A 1 191 ? -13.362 1.237 6.142 1.00 91.94 191 LEU A C 1
ATOM 1526 O O . LEU A 1 191 ? -14.432 1.450 6.702 1.00 91.94 191 LEU A O 1
ATOM 1530 N N . LYS A 1 192 ? -12.820 2.097 5.265 1.00 92.94 192 LYS A N 1
ATOM 1531 C CA . LYS A 1 192 ? -13.449 3.364 4.846 1.00 92.94 192 LYS A CA 1
ATOM 1532 C C . LYS A 1 192 ? -14.853 3.151 4.284 1.00 92.94 192 LYS A C 1
ATOM 1534 O O . LYS A 1 192 ? -15.774 3.878 4.641 1.00 92.94 192 LYS A O 1
ATOM 1539 N N . MET A 1 193 ? -15.030 2.140 3.435 1.00 89.31 193 MET A N 1
ATOM 1540 C CA . MET A 1 193 ? -16.347 1.796 2.895 1.00 89.31 193 MET A CA 1
ATOM 1541 C C . MET A 1 193 ? -17.333 1.423 4.008 1.00 89.31 193 MET A C 1
ATOM 1543 O O . MET A 1 193 ? -18.458 1.916 4.021 1.00 89.31 193 MET A O 1
ATOM 1547 N N . ALA A 1 194 ? -16.905 0.606 4.974 1.00 89.88 194 ALA A N 1
ATOM 1548 C CA . ALA A 1 194 ? -17.751 0.206 6.098 1.00 89.88 194 ALA A CA 1
ATOM 1549 C C . ALA A 1 194 ? -18.085 1.361 7.057 1.00 89.88 194 ALA A C 1
ATOM 1551 O O . ALA A 1 194 ? -19.131 1.333 7.701 1.00 89.88 194 ALA A O 1
ATOM 1552 N N . THR A 1 195 ? -17.239 2.391 7.137 1.00 89.00 195 THR A N 1
ATOM 1553 C CA . THR A 1 195 ? -17.497 3.597 7.941 1.00 89.00 195 THR A CA 1
ATOM 1554 C C . THR A 1 195 ? -18.299 4.664 7.194 1.00 89.00 195 THR A C 1
ATOM 1556 O O . THR A 1 195 ? -18.600 5.707 7.772 1.00 89.00 195 THR A O 1
ATOM 1559 N N . GLY A 1 196 ? -18.641 4.442 5.919 1.00 89.56 196 GLY A N 1
ATOM 1560 C CA . GLY A 1 196 ? -19.300 5.440 5.070 1.00 89.56 196 GLY A CA 1
ATOM 1561 C C . GLY A 1 196 ? -18.376 6.580 4.623 1.00 89.56 196 GLY A C 1
ATOM 1562 O O . GLY A 1 196 ? -18.844 7.625 4.177 1.00 89.56 196 GLY A O 1
ATOM 1563 N N . THR A 1 197 ? -17.059 6.405 4.740 1.00 88.62 197 THR A N 1
ATOM 1564 C CA . THR A 1 197 ? -16.069 7.382 4.284 1.00 88.62 197 THR A CA 1
ATOM 1565 C C . THR A 1 197 ? -15.975 7.345 2.758 1.00 88.62 197 THR A C 1
ATOM 1567 O O . THR A 1 197 ? -15.539 6.355 2.175 1.00 88.62 197 THR A O 1
ATOM 1570 N N . VAL A 1 198 ? -16.334 8.450 2.102 1.00 84.19 198 VAL A N 1
ATOM 1571 C CA . VAL A 1 198 ? -16.358 8.563 0.628 1.00 84.19 198 VAL A CA 1
ATOM 1572 C C . VAL A 1 198 ? -15.023 8.993 0.003 1.00 84.19 198 VAL A C 1
ATOM 1574 O O . VAL A 1 198 ? -14.925 9.125 -1.216 1.00 84.19 198 VAL A O 1
ATOM 1577 N N . SER A 1 199 ? -13.980 9.237 0.804 1.00 84.12 199 SER A N 1
ATOM 1578 C CA . SER A 1 199 ? -12.695 9.711 0.285 1.00 84.12 199 SER A CA 1
ATOM 1579 C C . SER A 1 199 ? -11.888 8.594 -0.392 1.00 84.12 199 SER A C 1
ATOM 1581 O O . SER A 1 199 ? -11.597 7.536 0.180 1.00 84.12 199 SER A O 1
ATOM 1583 N N . SER A 1 200 ? -11.459 8.854 -1.628 1.00 86.50 200 SER A N 1
ATOM 1584 C CA . SER A 1 200 ? -10.500 8.001 -2.333 1.00 86.50 200 SER A CA 1
ATOM 1585 C C . SER A 1 200 ? -9.137 8.032 -1.639 1.00 86.50 200 SER A C 1
ATOM 1587 O O . SER A 1 200 ? -8.726 9.084 -1.148 1.00 86.50 200 SER A O 1
ATOM 1589 N N . THR A 1 201 ? -8.395 6.920 -1.659 1.00 86.12 201 THR A N 1
ATOM 1590 C CA . THR A 1 201 ? -6.988 6.942 -1.230 1.00 86.12 201 THR A CA 1
ATOM 1591 C C . THR A 1 201 ? -6.209 7.932 -2.095 1.00 86.12 201 THR A C 1
ATOM 1593 O O . THR A 1 201 ? -6.245 7.809 -3.325 1.00 86.12 201 THR A O 1
ATOM 1596 N N . PRO A 1 202 ? -5.478 8.891 -1.499 1.00 86.69 202 PRO A N 1
ATOM 1597 C CA . PRO A 1 202 ? -4.696 9.845 -2.270 1.00 86.69 202 PRO A CA 1
ATOM 1598 C C . PRO A 1 202 ? -3.624 9.130 -3.097 1.00 86.69 202 PRO A C 1
ATOM 1600 O O . PRO A 1 202 ? -3.181 8.023 -2.772 1.00 86.69 202 PRO A O 1
ATOM 1603 N N . LEU A 1 203 ? -3.183 9.766 -4.177 1.00 83.38 203 LEU A N 1
ATOM 1604 C CA . LEU A 1 203 ? -2.025 9.291 -4.931 1.00 83.38 203 LEU A CA 1
ATOM 1605 C C . LEU A 1 203 ? -0.756 9.398 -4.078 1.00 83.38 203 LEU A C 1
ATOM 1607 O O . LEU A 1 203 ? -0.664 10.248 -3.190 1.00 83.38 203 LEU A O 1
ATOM 1611 N N . ALA A 1 204 ? 0.225 8.537 -4.354 1.00 84.62 204 ALA A N 1
ATOM 1612 C CA . ALA A 1 204 ? 1.539 8.674 -3.744 1.00 84.62 204 ALA A CA 1
ATOM 1613 C C . ALA A 1 204 ? 2.157 10.012 -4.169 1.00 84.62 204 ALA A C 1
ATOM 1615 O O . ALA A 1 204 ? 2.261 10.312 -5.359 1.00 84.62 204 ALA A O 1
ATOM 1616 N N . ILE A 1 205 ? 2.554 10.821 -3.188 1.00 87.62 205 ILE A N 1
ATOM 1617 C CA . ILE A 1 205 ? 3.328 12.036 -3.437 1.00 87.62 205 ILE A CA 1
ATOM 1618 C C . ILE A 1 205 ? 4.803 11.621 -3.472 1.00 87.62 205 ILE A C 1
ATOM 1620 O O . ILE A 1 205 ? 5.252 10.974 -2.521 1.00 87.62 205 ILE A O 1
ATOM 1624 N N . PRO A 1 206 ? 5.563 11.966 -4.529 1.00 88.25 206 PRO A N 1
ATOM 1625 C CA . PRO A 1 206 ? 6.997 11.717 -4.560 1.00 88.25 206 PRO A CA 1
ATOM 1626 C C . PRO A 1 206 ? 7.693 12.364 -3.361 1.00 88.25 206 PRO A C 1
ATOM 1628 O O . PRO A 1 206 ? 7.496 13.545 -3.076 1.00 88.25 206 PRO A O 1
ATOM 1631 N N . VAL A 1 207 ? 8.520 11.584 -2.671 1.00 94.31 207 VAL A N 1
ATOM 1632 C CA . VAL A 1 207 ? 9.361 12.035 -1.558 1.00 94.31 207 VAL A CA 1
ATOM 1633 C C . VAL A 1 207 ? 10.808 11.650 -1.837 1.00 94.31 207 VAL A C 1
ATOM 1635 O O . VAL A 1 207 ? 11.069 10.687 -2.556 1.00 94.31 207 VAL A O 1
ATOM 1638 N N . PHE A 1 208 ? 11.746 12.394 -1.259 1.00 95.94 208 PHE A N 1
ATOM 1639 C CA . PHE A 1 208 ? 13.177 12.192 -1.471 1.00 95.94 208 PHE A CA 1
ATOM 1640 C C . PHE A 1 208 ? 13.926 12.220 -0.137 1.00 95.94 208 PHE A C 1
ATOM 1642 O O . PHE A 1 208 ? 13.442 12.795 0.841 1.00 95.94 208 PHE A O 1
ATOM 1649 N N . GLY A 1 209 ? 15.110 11.603 -0.113 1.00 96.69 209 GLY A N 1
ATOM 1650 C CA . GLY A 1 209 ? 16.002 11.599 1.050 1.00 96.69 209 GLY A CA 1
ATOM 1651 C C . GLY A 1 209 ? 15.497 10.799 2.253 1.00 96.69 209 GLY A C 1
ATOM 1652 O O . GLY A 1 209 ? 15.946 11.051 3.365 1.00 96.69 209 GLY A O 1
ATOM 1653 N N . LYS A 1 210 ? 14.551 9.871 2.063 1.00 96.38 210 LYS A N 1
ATOM 1654 C CA . LYS A 1 210 ? 14.041 9.015 3.138 1.00 96.38 210 LYS A CA 1
ATOM 1655 C C . LYS A 1 210 ? 14.966 7.839 3.401 1.00 96.38 210 LYS A C 1
ATOM 1657 O O . LYS A 1 210 ? 15.567 7.271 2.491 1.00 96.38 210 LYS A O 1
ATOM 1662 N N . THR A 1 211 ? 15.012 7.454 4.665 1.00 95.81 211 THR A N 1
ATOM 1663 C CA . THR A 1 211 ? 15.790 6.342 5.204 1.00 95.81 211 THR A CA 1
ATOM 1664 C C . THR A 1 211 ? 14.868 5.205 5.672 1.00 95.81 211 THR A C 1
ATOM 1666 O O . THR A 1 211 ? 13.650 5.391 5.814 1.00 95.81 211 THR A O 1
ATOM 1669 N N . PRO A 1 212 ? 15.410 4.006 5.957 1.00 96.50 212 PRO A N 1
ATOM 1670 C CA . PRO A 1 212 ? 14.651 2.950 6.627 1.00 96.50 212 PRO A CA 1
ATOM 1671 C C . PRO A 1 212 ? 14.044 3.399 7.966 1.00 96.50 212 PRO A C 1
ATOM 1673 O O . PRO A 1 212 ? 12.917 3.020 8.282 1.00 96.50 212 PRO A O 1
ATOM 1676 N N . ALA A 1 213 ? 14.740 4.260 8.717 1.00 95.69 213 ALA A N 1
ATOM 1677 C CA . ALA A 1 213 ? 14.237 4.810 9.973 1.00 95.69 213 ALA A CA 1
ATOM 1678 C C . ALA A 1 213 ? 12.995 5.691 9.760 1.00 95.69 213 ALA A C 1
ATOM 1680 O O . ALA A 1 213 ? 12.004 5.514 10.465 1.00 95.69 213 ALA A O 1
ATOM 1681 N N . ASP A 1 214 ? 12.993 6.563 8.744 1.00 95.81 214 ASP A N 1
ATOM 1682 C CA . ASP A 1 214 ? 11.811 7.369 8.398 1.00 95.81 214 ASP A CA 1
ATOM 1683 C C . ASP A 1 214 ? 10.613 6.484 8.040 1.00 95.81 214 ASP A C 1
ATOM 1685 O O . ASP A 1 214 ? 9.474 6.754 8.423 1.00 95.81 214 ASP A O 1
ATOM 1689 N N . THR A 1 215 ? 10.874 5.407 7.297 1.00 96.62 215 THR A N 1
ATOM 1690 C CA . THR A 1 215 ? 9.848 4.448 6.876 1.00 96.62 215 THR A CA 1
ATOM 1691 C C . THR A 1 215 ? 9.223 3.750 8.085 1.00 96.62 215 THR A C 1
ATOM 1693 O O . THR A 1 215 ? 7.998 3.686 8.199 1.00 96.62 215 THR A O 1
ATOM 1696 N N . TYR A 1 216 ? 10.057 3.284 9.016 1.00 97.00 216 TYR A N 1
ATOM 1697 C CA . TYR A 1 216 ? 9.617 2.697 10.277 1.00 97.00 216 TYR A CA 1
ATOM 1698 C C . TYR A 1 216 ? 8.799 3.683 11.115 1.00 97.00 216 TYR A C 1
ATOM 1700 O O . TYR A 1 216 ? 7.708 3.336 11.564 1.00 97.00 216 TYR A O 1
ATOM 1708 N N . GLN A 1 217 ? 9.266 4.927 11.275 1.00 95.56 217 GLN A N 1
ATOM 1709 C CA . GLN A 1 217 ? 8.527 5.968 12.001 1.00 95.56 217 GLN A CA 1
ATOM 1710 C C . GLN A 1 217 ? 7.151 6.221 11.390 1.00 95.56 217 GLN A C 1
ATOM 1712 O O . GLN A 1 217 ? 6.160 6.322 12.114 1.00 95.56 217 GLN A O 1
ATOM 1717 N N . GLN A 1 218 ? 7.067 6.284 10.060 1.00 96.62 218 GLN A N 1
ATOM 1718 C CA . GLN A 1 218 ? 5.794 6.495 9.385 1.00 96.62 218 GLN A CA 1
ATOM 1719 C C . GLN A 1 218 ? 4.851 5.294 9.559 1.00 96.62 218 GLN A C 1
ATOM 1721 O O . GLN A 1 218 ? 3.650 5.490 9.738 1.00 96.62 218 GLN A O 1
ATOM 1726 N N . ALA A 1 219 ? 5.364 4.060 9.580 1.00 97.19 219 ALA A N 1
ATOM 1727 C CA . ALA A 1 219 ? 4.563 2.884 9.920 1.00 97.19 219 ALA A CA 1
ATOM 1728 C C . ALA A 1 219 ? 4.068 2.940 11.381 1.00 97.19 219 ALA A C 1
ATOM 1730 O O . ALA A 1 219 ? 2.886 2.720 11.650 1.00 97.19 219 ALA A O 1
ATOM 1731 N N . VAL A 1 220 ? 4.933 3.319 12.328 1.00 96.50 220 VAL A N 1
ATOM 1732 C CA . VAL A 1 220 ? 4.556 3.518 13.740 1.00 96.50 220 VAL A CA 1
ATOM 1733 C C . VAL A 1 220 ? 3.480 4.597 13.883 1.00 96.50 220 VAL A C 1
ATOM 1735 O O . VAL A 1 220 ? 2.557 4.420 14.673 1.00 96.50 220 VAL A O 1
ATOM 1738 N N . MET A 1 221 ? 3.537 5.672 13.092 1.00 96.12 221 MET A N 1
ATOM 1739 C CA . MET A 1 221 ? 2.486 6.695 13.038 1.00 96.12 221 MET A CA 1
ATOM 1740 C C . MET A 1 221 ? 1.138 6.109 12.595 1.00 96.12 221 MET A C 1
ATOM 1742 O O . MET A 1 221 ? 0.121 6.372 13.236 1.00 96.12 221 MET A O 1
ATOM 1746 N N . VAL A 1 222 ? 1.114 5.293 11.533 1.00 97.06 222 VAL A N 1
ATOM 1747 C CA . VAL A 1 222 ? -0.117 4.622 11.067 1.00 97.06 222 VAL A CA 1
ATOM 1748 C C . VAL A 1 222 ? -0.718 3.772 12.185 1.00 97.06 222 VAL A C 1
ATOM 1750 O O . VAL A 1 222 ? -1.907 3.897 12.480 1.00 97.06 222 VAL A O 1
ATOM 1753 N N . LYS A 1 223 ? 0.112 2.955 12.843 1.00 96.94 223 LYS A N 1
ATOM 1754 C CA . LYS A 1 223 ? -0.297 2.133 13.987 1.00 96.94 223 LYS A CA 1
ATOM 1755 C C . LYS A 1 223 ? -0.835 2.989 15.140 1.00 96.94 223 LYS A C 1
ATOM 1757 O O . LYS A 1 223 ? -1.912 2.738 15.665 1.00 96.94 223 LYS A O 1
ATOM 1762 N N . TYR A 1 224 ? -0.108 4.038 15.516 1.00 95.88 224 TYR A N 1
ATOM 1763 C CA . TYR A 1 224 ? -0.506 4.944 16.591 1.00 95.88 224 TYR A CA 1
ATOM 1764 C C . TYR A 1 224 ? -1.892 5.554 16.342 1.00 95.88 224 TYR A C 1
ATOM 1766 O O . TYR A 1 224 ? -2.734 5.560 17.238 1.00 95.88 224 TYR A O 1
ATOM 1774 N N . LEU A 1 225 ? -2.164 6.021 15.124 1.00 95.31 225 LEU A N 1
ATOM 1775 C CA . LEU A 1 225 ? -3.476 6.561 14.768 1.00 95.31 225 LEU A CA 1
ATOM 1776 C C . LEU A 1 225 ? -4.581 5.492 14.811 1.00 95.31 225 LEU A C 1
ATOM 1778 O O . LEU A 1 225 ? -5.657 5.756 15.342 1.00 95.31 225 LEU A O 1
ATOM 1782 N N . LEU A 1 226 ? -4.317 4.272 14.331 1.00 95.50 226 LEU A N 1
ATOM 1783 C CA . LEU A 1 226 ? -5.281 3.166 14.401 1.00 95.50 226 LEU A CA 1
ATOM 1784 C C . LEU A 1 226 ? -5.657 2.801 15.840 1.00 95.50 226 LEU A C 1
ATOM 1786 O O . LEU A 1 226 ? -6.841 2.637 16.142 1.00 95.50 226 LEU A O 1
ATOM 1790 N N . SER A 1 227 ? -4.680 2.764 16.747 1.00 94.38 227 SER A N 1
ATOM 1791 C CA . SER A 1 227 ? -4.923 2.483 18.168 1.00 94.38 227 SER A CA 1
ATOM 1792 C C . SER A 1 227 ? -5.860 3.495 18.844 1.00 94.38 227 SER A C 1
ATOM 1794 O O . SER A 1 227 ? -6.529 3.165 19.824 1.00 94.38 227 SER A O 1
ATOM 1796 N N . GLN A 1 228 ? -5.971 4.710 18.295 1.00 94.19 228 GLN A N 1
ATOM 1797 C CA . GLN A 1 228 ? -6.872 5.749 18.792 1.00 94.19 228 GLN A CA 1
ATOM 1798 C C . GLN A 1 228 ? -8.315 5.593 18.288 1.00 94.19 228 GLN A C 1
ATOM 1800 O O . GLN A 1 228 ? -9.218 6.189 18.870 1.00 94.19 228 GLN A O 1
ATOM 1805 N N . VAL A 1 229 ? -8.572 4.776 17.258 1.00 90.81 229 VAL A N 1
ATOM 1806 C CA . VAL A 1 229 ? -9.921 4.615 16.685 1.00 90.81 229 VAL A CA 1
ATOM 1807 C C . VAL A 1 229 ? -10.907 4.057 17.717 1.00 90.81 229 VAL A C 1
ATOM 1809 O O . VAL A 1 229 ? -12.014 4.573 17.843 1.00 90.81 229 VAL A O 1
ATOM 1812 N N . ARG A 1 230 ? -10.514 3.035 18.490 1.00 87.94 230 ARG A N 1
ATOM 1813 C CA . ARG A 1 230 ? -11.398 2.390 19.481 1.00 87.94 230 ARG A CA 1
ATOM 1814 C C . ARG A 1 230 ? -11.810 3.326 20.628 1.00 87.94 230 ARG A C 1
ATOM 1816 O O . ARG A 1 230 ? -13.012 3.503 20.808 1.00 87.94 230 ARG A O 1
ATOM 1823 N N . PRO A 1 231 ? -10.879 3.986 21.349 1.00 86.19 231 PRO A N 1
ATOM 1824 C CA . PRO A 1 231 ? -11.250 4.955 22.383 1.00 86.19 231 PRO A CA 1
ATOM 1825 C C . PRO A 1 231 ? -12.199 6.046 21.877 1.00 86.19 231 PRO A C 1
ATOM 1827 O O . PRO A 1 231 ? -13.138 6.428 22.573 1.00 86.19 231 PRO A O 1
ATOM 1830 N N . VAL A 1 232 ? -11.981 6.521 20.647 1.00 78.69 232 VAL A N 1
ATOM 1831 C CA . VAL A 1 232 ? -12.840 7.528 20.018 1.00 78.69 232 VAL A CA 1
ATOM 1832 C C . VAL A 1 232 ? -14.243 6.970 19.753 1.00 78.69 232 VAL A C 1
ATOM 1834 O O . VAL A 1 232 ? -15.229 7.631 20.073 1.00 78.69 232 VAL A O 1
ATOM 1837 N N . GLN A 1 233 ? -14.358 5.740 19.240 1.00 79.62 233 GLN A N 1
ATOM 1838 C CA . GLN A 1 233 ? -15.654 5.075 19.060 1.00 79.62 233 GLN A CA 1
ATOM 1839 C C . GLN A 1 233 ? -16.414 4.910 20.380 1.00 79.62 233 GLN A C 1
ATOM 1841 O O . GLN A 1 233 ? -17.618 5.166 20.429 1.00 79.62 233 GLN A O 1
ATOM 1846 N N . ASP A 1 234 ? -15.730 4.493 21.444 1.00 86.62 234 ASP A N 1
ATOM 1847 C CA . ASP A 1 234 ? -16.355 4.270 22.749 1.00 86.62 234 ASP A CA 1
ATOM 1848 C C . ASP A 1 234 ? -16.825 5.588 23.381 1.00 86.62 234 ASP A C 1
ATOM 1850 O O . ASP A 1 234 ? -17.944 5.660 23.889 1.00 86.62 234 ASP A O 1
ATOM 1854 N N . MET A 1 235 ? -16.035 6.659 23.257 1.00 79.94 235 MET A N 1
ATOM 1855 C CA . MET A 1 235 ? -16.426 8.011 23.671 1.00 79.94 235 MET A CA 1
ATOM 1856 C C . MET A 1 235 ? -17.669 8.503 22.911 1.00 79.94 235 MET A C 1
ATOM 1858 O O . MET A 1 235 ? -18.597 9.032 23.520 1.00 79.94 235 MET A O 1
ATOM 1862 N N . MET A 1 236 ? -17.731 8.303 21.591 1.00 77.62 236 MET A N 1
ATOM 1863 C CA . MET A 1 236 ? -18.886 8.725 20.788 1.00 77.62 236 MET A CA 1
ATOM 1864 C C . MET A 1 236 ? -20.160 7.945 21.142 1.00 77.62 236 MET A C 1
ATOM 1866 O O . MET A 1 236 ? -21.242 8.527 21.190 1.00 77.62 236 MET A O 1
ATOM 1870 N N . LYS A 1 237 ? -20.045 6.652 21.475 1.00 84.50 237 LYS A N 1
ATOM 1871 C CA . LYS A 1 237 ? -21.174 5.849 21.978 1.00 84.50 237 LYS A CA 1
ATOM 1872 C C . LYS A 1 237 ? -21.690 6.327 23.340 1.00 84.50 237 LYS A C 1
ATOM 1874 O O . LYS A 1 237 ? -22.871 6.141 23.620 1.00 84.50 237 LYS A O 1
ATOM 1879 N N . GLN A 1 238 ? -20.830 6.909 24.178 1.00 87.44 238 GLN A N 1
ATOM 1880 C CA . GLN A 1 238 ? -21.220 7.483 25.472 1.00 87.44 238 GLN A CA 1
ATOM 1881 C C . GLN A 1 238 ? -21.917 8.843 25.329 1.00 87.44 238 GLN A C 1
ATOM 1883 O O . GLN A 1 238 ? -22.804 9.129 26.118 1.00 87.44 238 GLN A O 1
ATOM 1888 N N . LEU A 1 239 ? -21.542 9.654 24.330 1.00 80.19 239 LEU A N 1
ATOM 1889 C CA . LEU A 1 239 ? -22.151 10.969 24.058 1.00 80.19 239 LEU A CA 1
ATOM 1890 C C . LEU A 1 239 ? -23.480 10.892 23.287 1.00 80.19 239 LEU A C 1
ATOM 1892 O O . LEU A 1 239 ? -24.239 11.855 23.283 1.00 80.19 239 LEU A O 1
ATOM 1896 N N . GLY A 1 240 ? -23.728 9.783 22.583 1.00 73.81 240 GLY A N 1
ATOM 1897 C CA . GLY A 1 240 ? -24.960 9.522 21.827 1.00 73.81 240 GLY A CA 1
ATOM 1898 C C . GLY A 1 240 ? -26.075 8.839 22.631 1.00 73.81 240 GLY A C 1
ATOM 1899 O O . GLY A 1 240 ? -27.037 8.355 22.034 1.00 73.81 240 GLY A O 1
ATOM 1900 N N . LYS A 1 241 ? -25.925 8.761 23.955 1.00 47.94 241 LYS A N 1
ATOM 1901 C CA . LYS A 1 241 ? -26.968 8.423 24.931 1.00 47.94 241 LYS A CA 1
ATOM 1902 C C . LYS A 1 241 ? -27.188 9.623 25.839 1.00 47.94 241 LYS A C 1
ATOM 1904 O O . LYS A 1 241 ? -28.336 9.767 26.305 1.00 47.94 241 LYS A O 1
#

Foldseek 3Di:
DLLLVLLQLLCVVVVHDRDDDDPDLPLDDDVVNLVVVVVVSVVSVVVVCVVVVNPDDDPDPDDDPPDDVVVSVVVVVVSSCVSCVSSVNNADDLQLLLLLLVLLLVLLQLLLCLLPVVSPDDQDFDPDDDPPQDLVLLVVLLLLLLVLLQVLCVVLVHHRDDDDDDDPPDDRGVVSSSVSSVVSSVSSSVSCSSSVRSDDRDDRDGDDDDDSRSSSRSSSSSSSSSVVSVVSNVVSVVVVD

Secondary structure (DSSP, 8-state):
-HHHHHHHHHHHHTTPPPPPP-----SS--HHHHHHHHHHHHHHHHHHHHHTT------------S--HHHHHHHHHHHHHHHHHHTT--S--HHHHHHHHHHHHHHHHHHHHHH-TT----------PPSS--HHHHHHHHHHHHHHHHHHHHHTTPPPPPPPPPPTT----HHHHHHHHHHHHHHHHHHHHHTT--PPPPPPPP--S--HHHHHHHHHHHHHHHHHHHHHHHHHHHHT-